Protein AF-A0A424Z4C5-F1 (afdb_monomer_lite)

Structure (mmCIF, N/CA/C/O backbone):
data_AF-A0A424Z4C5-F1
#
_entry.id   AF-A0A424Z4C5-F1
#
loop_
_atom_site.group_PDB
_atom_site.id
_atom_site.type_symbol
_atom_site.label_atom_id
_atom_site.label_alt_id
_atom_site.label_comp_id
_atom_site.label_asym_id
_atom_site.label_entity_id
_atom_site.label_seq_id
_atom_site.pdbx_PDB_ins_code
_atom_site.Cartn_x
_atom_site.Cartn_y
_atom_site.Cartn_z
_atom_site.occupancy
_atom_site.B_iso_or_equiv
_atom_site.auth_seq_id
_atom_site.auth_comp_id
_atom_site.auth_asym_id
_atom_site.auth_atom_id
_atom_site.pdbx_PDB_model_num
ATOM 1 N N . MET A 1 1 ? 5.823 3.865 39.755 1.00 32.34 1 MET A N 1
ATOM 2 C CA . MET A 1 1 ? 4.557 4.575 39.463 1.00 32.34 1 MET A CA 1
ATOM 3 C C . MET A 1 1 ? 4.213 4.168 38.040 1.00 32.34 1 MET A C 1
ATOM 5 O O . MET A 1 1 ? 4.673 4.823 37.122 1.00 32.34 1 MET A O 1
ATOM 9 N N . ASN A 1 2 ? 3.573 3.005 37.856 1.00 37.66 2 ASN A N 1
ATOM 10 C CA . ASN A 1 2 ? 3.423 2.390 36.531 1.00 37.66 2 ASN A CA 1
ATOM 11 C C . ASN A 1 2 ? 2.509 3.261 35.669 1.00 37.66 2 ASN A C 1
ATOM 13 O O . ASN A 1 2 ? 1.282 3.195 35.776 1.00 37.66 2 ASN A O 1
ATOM 17 N N . LEU A 1 3 ? 3.114 4.098 34.828 1.00 43.69 3 LEU A N 1
ATOM 18 C CA . LEU A 1 3 ? 2.449 4.640 33.659 1.00 43.69 3 LEU A CA 1
ATOM 19 C C . LEU A 1 3 ? 2.017 3.416 32.851 1.00 43.69 3 LEU A C 1
ATOM 21 O O . LEU A 1 3 ? 2.836 2.704 32.286 1.00 43.69 3 LEU A O 1
ATOM 25 N N . ASN A 1 4 ? 0.723 3.095 32.884 1.00 53.62 4 ASN A N 1
ATOM 26 C CA . ASN A 1 4 ? 0.142 2.059 32.039 1.00 53.62 4 ASN A CA 1
ATOM 27 C C . ASN A 1 4 ? 0.251 2.544 30.590 1.00 53.62 4 ASN A C 1
ATOM 29 O O . ASN A 1 4 ? -0.687 3.124 30.039 1.00 53.62 4 ASN A O 1
ATOM 33 N N . TYR A 1 5 ? 1.414 2.347 29.979 1.00 63.78 5 TYR A N 1
ATOM 34 C CA . TYR A 1 5 ? 1.590 2.521 28.553 1.00 63.78 5 TYR A CA 1
ATOM 35 C C . TYR A 1 5 ? 0.560 1.613 27.878 1.00 63.78 5 TYR A C 1
ATOM 37 O O . TYR A 1 5 ? 0.504 0.413 28.147 1.00 63.78 5 TYR A O 1
ATOM 45 N N . ASN A 1 6 ? -0.342 2.199 27.083 1.00 76.06 6 ASN A N 1
ATOM 46 C CA . ASN A 1 6 ? -1.463 1.499 26.447 1.00 76.06 6 ASN A CA 1
ATOM 47 C C . ASN A 1 6 ? -0.944 0.590 25.321 1.00 76.06 6 ASN A C 1
ATOM 49 O O . ASN A 1 6 ? -1.146 0.859 24.136 1.00 76.06 6 ASN A O 1
ATOM 53 N N . LEU A 1 7 ? -0.221 -0.460 25.693 1.00 83.75 7 LEU A N 1
ATOM 54 C CA . LEU A 1 7 ? 0.397 -1.444 24.819 1.00 83.75 7 LEU A CA 1
ATOM 55 C C . LEU A 1 7 ? -0.468 -2.699 24.798 1.00 83.75 7 LEU A C 1
ATOM 57 O O . LEU A 1 7 ? -0.855 -3.234 25.834 1.00 83.75 7 LEU A O 1
ATOM 61 N N . THR A 1 8 ? -0.783 -3.172 23.597 1.00 84.56 8 THR A N 1
ATOM 62 C CA . THR A 1 8 ? -1.389 -4.486 23.379 1.00 84.56 8 THR A CA 1
ATOM 63 C C . THR A 1 8 ? -0.437 -5.592 23.850 1.00 84.56 8 THR A C 1
ATOM 65 O O . THR A 1 8 ? 0.777 -5.409 23.913 1.00 84.56 8 THR A O 1
ATOM 68 N N . THR A 1 9 ? -0.967 -6.791 24.083 1.00 85.50 9 THR A N 1
ATOM 69 C CA . THR A 1 9 ? -0.157 -7.980 24.386 1.00 85.50 9 THR A CA 1
ATOM 70 C C . THR A 1 9 ? 0.899 -8.263 23.312 1.00 85.50 9 THR A C 1
ATOM 72 O O . THR A 1 9 ? 2.014 -8.649 23.643 1.00 85.50 9 THR A O 1
ATOM 75 N N . HIS A 1 10 ? 0.580 -8.050 22.029 1.00 89.62 10 HIS A N 1
ATOM 76 C CA . HIS A 1 10 ? 1.546 -8.238 20.942 1.00 89.62 10 HIS A CA 1
ATOM 77 C C . HIS A 1 10 ? 2.654 -7.184 20.977 1.00 89.62 10 HIS A C 1
ATOM 79 O O . HIS A 1 10 ? 3.816 -7.536 20.826 1.00 89.62 10 HIS A O 1
ATOM 85 N N . GLU A 1 11 ? 2.319 -5.918 21.237 1.00 89.69 11 GLU A N 1
ATOM 86 C CA . GLU A 1 11 ? 3.313 -4.849 21.386 1.00 89.69 11 GLU A CA 1
ATOM 87 C C . GLU A 1 11 ? 4.245 -5.113 22.572 1.00 89.69 11 GLU A C 1
ATOM 89 O O . GLU A 1 11 ? 5.457 -5.010 22.424 1.00 89.69 11 GLU A O 1
ATOM 94 N N . LYS A 1 12 ? 3.707 -5.543 23.721 1.00 89.12 12 LYS A N 1
ATOM 95 C CA . LYS A 1 12 ? 4.530 -5.936 24.875 1.00 89.12 12 LYS A CA 1
ATOM 96 C C . LYS A 1 12 ? 5.487 -7.080 24.520 1.00 89.12 12 LYS A C 1
ATOM 98 O O . LYS A 1 12 ? 6.675 -6.982 24.797 1.00 89.12 12 LYS A O 1
ATOM 103 N N . LYS A 1 13 ? 4.990 -8.139 23.865 1.00 89.62 13 LYS A N 1
ATOM 104 C CA . LYS A 1 13 ? 5.814 -9.280 23.421 1.00 89.62 13 LYS A CA 1
ATOM 105 C C . LYS A 1 13 ? 6.918 -8.859 22.453 1.00 89.62 13 LYS A C 1
ATOM 107 O O . LYS A 1 13 ? 8.053 -9.292 22.610 1.00 89.62 13 LYS A O 1
ATOM 112 N N . VAL A 1 14 ? 6.585 -8.030 21.462 1.00 92.56 14 VAL A N 1
ATOM 113 C CA . VAL A 1 14 ? 7.558 -7.524 20.488 1.00 92.56 14 VAL A CA 1
ATOM 114 C C . VAL A 1 14 ? 8.618 -6.689 21.187 1.00 92.56 14 VAL A C 1
ATOM 116 O O . VAL A 1 14 ? 9.795 -6.948 20.974 1.00 92.56 14 VAL A O 1
ATOM 119 N N . LEU A 1 15 ? 8.237 -5.759 22.063 1.00 90.12 15 LEU A N 1
ATOM 120 C CA . LEU A 1 15 ? 9.202 -4.910 22.757 1.00 90.12 15 LEU A CA 1
ATOM 121 C C . LEU A 1 15 ? 10.138 -5.734 23.662 1.00 90.12 15 LEU A C 1
ATOM 123 O O . LEU A 1 15 ? 11.351 -5.576 23.585 1.00 90.12 15 LEU A O 1
ATOM 127 N N . LEU A 1 16 ? 9.599 -6.702 24.412 1.00 89.56 16 LEU A N 1
ATOM 128 C CA . LEU A 1 16 ? 10.379 -7.619 25.259 1.00 89.56 16 LEU A CA 1
ATOM 129 C C . LEU A 1 16 ? 11.334 -8.544 24.479 1.00 89.56 16 LEU A C 1
ATOM 131 O O . LEU A 1 16 ? 12.253 -9.117 25.056 1.00 89.56 16 LEU A O 1
ATOM 135 N N . SER A 1 17 ? 11.156 -8.709 23.166 1.00 90.38 17 SER A N 1
ATOM 136 C CA . SER A 1 17 ? 12.049 -9.552 22.353 1.00 90.38 17 SER A CA 1
ATOM 137 C C . SER A 1 17 ? 13.425 -8.916 22.066 1.00 90.38 17 SER A C 1
ATOM 139 O O . SER A 1 17 ? 14.340 -9.606 21.594 1.00 90.38 17 SER A O 1
ATOM 141 N N . PHE A 1 18 ? 13.584 -7.624 22.389 1.00 89.06 18 PHE A N 1
ATOM 142 C CA . PHE A 1 18 ? 14.802 -6.828 22.192 1.00 89.06 18 PHE A CA 1
ATOM 143 C C . PHE A 1 18 ? 15.790 -6.874 23.375 1.00 89.06 18 PHE A C 1
ATOM 145 O O . PHE A 1 18 ? 16.797 -6.182 23.308 1.00 89.06 18 PHE A O 1
ATOM 152 N N . ASN A 1 19 ? 15.561 -7.703 24.408 1.00 72.19 19 ASN A N 1
ATOM 153 C CA . ASN A 1 19 ? 16.339 -7.725 25.666 1.00 72.19 19 ASN A CA 1
ATOM 154 C C . ASN A 1 19 ? 17.882 -7.674 25.529 1.00 72.19 19 ASN A C 1
ATOM 156 O O . ASN A 1 19 ? 18.518 -7.121 26.415 1.00 72.19 19 ASN A O 1
ATOM 160 N N . ASP A 1 20 ? 18.470 -8.171 24.430 1.00 69.12 20 ASP A N 1
ATOM 161 C CA . ASP A 1 20 ? 19.922 -8.086 24.163 1.00 69.12 20 ASP A CA 1
ATOM 162 C C . ASP A 1 20 ? 20.286 -7.504 22.778 1.00 69.12 20 ASP A C 1
ATOM 164 O O . ASP A 1 20 ? 21.441 -7.171 22.509 1.00 69.12 20 ASP A O 1
ATOM 168 N N . ASN A 1 21 ? 19.312 -7.367 21.870 1.00 73.44 21 ASN A N 1
ATOM 169 C CA . ASN A 1 21 ? 19.542 -6.943 20.485 1.00 73.44 21 ASN A CA 1
ATOM 170 C C . ASN A 1 21 ? 18.841 -5.619 20.226 1.00 73.44 21 ASN A C 1
ATOM 172 O O . ASN A 1 21 ? 17.634 -5.525 20.389 1.00 73.44 21 ASN A O 1
ATOM 176 N N . HIS A 1 22 ? 19.569 -4.633 19.702 1.00 82.81 22 HIS A N 1
ATOM 177 C CA . HIS A 1 22 ? 18.996 -3.326 19.365 1.00 82.81 22 HIS A CA 1
ATOM 178 C C . HIS A 1 22 ? 18.251 -3.330 18.025 1.00 82.81 22 HIS A C 1
ATOM 180 O O . HIS A 1 22 ? 17.472 -2.420 17.752 1.00 82.81 22 HIS A O 1
ATOM 186 N N . LYS A 1 23 ? 18.510 -4.328 17.171 1.00 91.12 23 LYS A N 1
ATOM 187 C CA . LYS A 1 23 ? 17.962 -4.452 15.818 1.00 91.12 23 LYS A CA 1
ATOM 188 C C . LYS A 1 23 ? 17.539 -5.889 15.565 1.00 91.12 23 LYS A C 1
ATOM 190 O O . LYS A 1 23 ? 18.307 -6.802 15.857 1.00 91.12 23 LYS A O 1
ATOM 195 N N . LEU A 1 24 ? 16.342 -6.068 15.022 1.00 92.38 24 LEU A N 1
ATOM 196 C CA . LEU A 1 24 ? 15.787 -7.365 14.646 1.00 92.38 24 LEU A CA 1
ATOM 197 C C . LEU A 1 24 ? 15.041 -7.245 13.318 1.00 92.38 24 LEU A C 1
ATOM 199 O O . LEU A 1 24 ? 14.450 -6.210 13.004 1.00 92.38 24 LEU A O 1
ATOM 203 N N . THR A 1 25 ? 15.050 -8.313 12.536 1.00 92.00 25 THR A N 1
ATOM 204 C CA . THR A 1 25 ? 14.208 -8.437 11.341 1.00 92.00 25 THR A CA 1
ATOM 205 C C . THR A 1 25 ? 12.783 -8.861 11.725 1.00 92.00 25 THR A C 1
ATOM 207 O O . THR A 1 25 ? 12.577 -9.485 12.770 1.00 92.00 25 THR A O 1
ATOM 210 N N . PRO A 1 26 ? 11.763 -8.576 10.893 1.00 91.94 26 PRO A N 1
ATOM 211 C CA . PRO A 1 26 ? 10.405 -9.067 11.120 1.00 91.94 26 PRO A CA 1
ATOM 212 C C . PRO A 1 26 ? 10.300 -10.583 11.318 1.00 91.94 26 PRO A C 1
ATOM 214 O O . PRO A 1 26 ? 9.457 -11.044 12.085 1.00 91.94 26 PRO A O 1
ATOM 217 N N . THR A 1 27 ? 11.153 -11.352 10.640 1.00 91.44 27 THR A N 1
ATOM 218 C CA . THR A 1 27 ? 11.225 -12.812 10.761 1.00 91.44 27 THR A CA 1
ATOM 219 C C . THR A 1 27 ? 11.773 -13.236 12.121 1.00 91.44 27 THR A C 1
ATOM 221 O O . THR A 1 27 ? 11.139 -14.038 12.799 1.00 91.44 27 THR A O 1
ATOM 224 N N . GLU A 1 28 ? 12.865 -12.626 12.586 1.00 92.19 28 GLU A N 1
ATOM 225 C CA . GLU A 1 28 ? 13.412 -12.891 13.926 1.00 92.19 28 GLU A CA 1
ATOM 226 C C . GLU A 1 28 ? 12.429 -12.494 15.037 1.00 92.19 28 GLU A C 1
ATOM 228 O O . GLU A 1 28 ? 12.291 -13.199 16.037 1.00 92.19 28 GLU A O 1
ATOM 233 N N . LEU A 1 29 ? 11.711 -11.376 14.866 1.00 92.75 29 LEU A N 1
ATOM 234 C CA . LEU A 1 29 ? 10.668 -10.952 15.804 1.00 92.75 29 LEU A CA 1
ATOM 235 C C . LEU A 1 29 ? 9.536 -11.972 15.887 1.00 92.75 29 LEU A C 1
ATOM 237 O O . LEU A 1 29 ? 9.083 -12.302 16.984 1.00 92.75 29 LEU A O 1
ATOM 241 N N . ALA A 1 30 ? 9.074 -12.472 14.743 1.00 92.56 30 ALA A N 1
ATOM 242 C CA . ALA A 1 30 ? 8.025 -13.480 14.675 1.00 92.56 30 ALA A CA 1
ATOM 243 C C . ALA A 1 30 ? 8.434 -14.766 15.409 1.00 92.56 30 ALA A C 1
ATOM 245 O O . ALA A 1 30 ? 7.670 -15.266 16.238 1.00 92.56 30 ALA A O 1
ATOM 246 N N . GLU A 1 31 ? 9.663 -15.237 15.182 1.00 92.88 31 GLU A N 1
ATOM 247 C CA . GLU A 1 31 ? 10.225 -16.417 15.846 1.00 92.88 31 GLU A CA 1
ATOM 248 C C . GLU A 1 31 ? 10.341 -16.222 17.362 1.00 92.88 31 GLU A C 1
ATOM 250 O O . GLU A 1 31 ? 9.817 -17.030 18.130 1.00 92.88 31 GLU A O 1
ATOM 255 N N . LYS A 1 32 ? 10.942 -15.113 17.813 1.00 91.62 32 LYS A N 1
ATOM 256 C CA . LYS A 1 32 ? 11.112 -14.821 19.247 1.00 91.62 32 LYS A CA 1
ATOM 257 C C . LYS A 1 32 ? 9.789 -14.654 19.993 1.00 91.62 32 LYS A C 1
ATOM 259 O O . LYS A 1 32 ? 9.700 -14.978 21.174 1.00 91.62 32 LYS A O 1
ATOM 264 N N . THR A 1 33 ? 8.765 -14.119 19.331 1.00 90.06 33 THR A N 1
ATOM 265 C CA . THR A 1 33 ? 7.465 -13.832 19.960 1.00 90.06 33 THR A CA 1
ATOM 266 C C . THR A 1 33 ? 6.431 -14.942 19.775 1.00 90.06 33 THR A C 1
ATOM 268 O O . THR A 1 33 ? 5.348 -14.864 20.368 1.00 90.06 33 THR A O 1
ATOM 271 N N . ASN A 1 34 ? 6.755 -15.971 18.980 1.00 92.00 34 ASN A N 1
ATOM 272 C CA . ASN A 1 34 ? 5.823 -16.995 18.509 1.00 92.00 34 ASN A CA 1
ATOM 273 C C . ASN A 1 34 ? 4.550 -16.377 17.889 1.00 92.00 34 ASN A C 1
ATOM 275 O O . ASN A 1 34 ? 3.421 -16.804 18.149 1.00 92.00 34 ASN A O 1
ATOM 279 N N . LEU A 1 35 ? 4.734 -15.302 17.121 1.00 91.44 35 LEU A N 1
ATOM 280 C CA . LEU A 1 35 ? 3.682 -14.616 16.375 1.00 91.44 35 LEU A CA 1
ATOM 281 C C . LEU A 1 35 ? 3.851 -14.891 14.882 1.00 91.44 35 LEU A C 1
ATOM 283 O O . LEU A 1 35 ? 4.934 -15.211 14.404 1.00 91.44 35 LEU A O 1
ATOM 287 N N . LYS A 1 36 ? 2.776 -14.707 14.113 1.00 94.38 36 LYS A N 1
ATOM 288 C CA . LYS A 1 36 ? 2.900 -14.623 12.654 1.00 94.38 36 LYS A CA 1
ATOM 289 C C . LYS A 1 36 ? 3.683 -13.365 12.272 1.00 94.38 36 LYS A C 1
ATOM 291 O O . LYS A 1 36 ? 3.549 -12.340 12.945 1.00 94.38 36 LYS A O 1
ATOM 296 N N . VAL A 1 37 ? 4.426 -13.419 11.167 1.00 92.44 37 VAL A N 1
ATOM 297 C CA . VAL A 1 37 ? 5.237 -12.291 10.675 1.00 92.44 37 VAL A CA 1
ATOM 298 C C . VAL A 1 37 ? 4.388 -11.029 10.506 1.00 92.44 37 VAL A C 1
ATOM 300 O O . VAL A 1 37 ? 4.793 -9.955 10.941 1.00 92.44 37 VAL A O 1
ATOM 303 N N . GLU A 1 38 ? 3.162 -11.144 9.990 1.00 93.50 38 GLU A N 1
ATOM 304 C CA . GLU A 1 38 ? 2.262 -9.998 9.817 1.00 93.50 38 GLU A CA 1
ATOM 305 C C . GLU A 1 38 ? 1.852 -9.372 11.156 1.00 93.50 38 GLU A C 1
ATOM 307 O O . GLU A 1 38 ? 1.738 -8.151 11.269 1.00 93.50 38 GLU A O 1
ATOM 312 N N . ALA A 1 39 ? 1.649 -10.198 12.186 1.00 92.19 39 ALA A N 1
ATOM 313 C CA . ALA A 1 39 ? 1.291 -9.728 13.520 1.00 92.19 39 ALA A CA 1
ATOM 314 C C . ALA A 1 39 ? 2.474 -9.039 14.214 1.00 92.19 39 ALA A C 1
ATOM 316 O O . ALA A 1 39 ? 2.266 -8.017 14.872 1.00 92.19 39 ALA A O 1
ATOM 317 N N . ALA A 1 40 ? 3.694 -9.560 14.037 1.00 93.56 40 ALA A N 1
ATOM 318 C CA . ALA A 1 40 ? 4.918 -8.929 14.526 1.00 93.56 40 ALA A CA 1
ATOM 319 C C . ALA A 1 40 ? 5.144 -7.569 13.845 1.00 93.56 40 ALA A C 1
ATOM 321 O O . ALA A 1 40 ? 5.306 -6.570 14.538 1.00 93.56 40 ALA A O 1
ATOM 322 N N . ILE A 1 41 ? 5.026 -7.500 12.513 1.00 93.31 41 ILE A N 1
ATOM 323 C CA . ILE A 1 41 ? 5.133 -6.250 11.740 1.00 93.31 41 ILE A CA 1
ATOM 324 C C . ILE A 1 41 ? 4.096 -5.224 12.200 1.00 93.31 41 ILE A C 1
ATOM 326 O O . ILE A 1 41 ? 4.431 -4.069 12.454 1.00 93.31 41 ILE A O 1
ATOM 330 N N . HIS A 1 42 ? 2.834 -5.634 12.322 1.00 94.19 42 HIS A N 1
ATOM 331 C CA . HIS A 1 42 ? 1.769 -4.738 12.759 1.00 94.19 42 HIS A CA 1
ATOM 332 C C . HIS A 1 42 ? 2.030 -4.191 14.170 1.00 94.19 42 HIS A C 1
ATOM 334 O O . HIS A 1 42 ? 1.835 -3.005 14.421 1.00 94.19 42 HIS A O 1
ATOM 340 N N . ALA A 1 43 ? 2.490 -5.034 15.098 1.00 93.44 43 ALA A N 1
ATOM 341 C CA . ALA A 1 43 ? 2.870 -4.589 16.435 1.00 93.44 43 ALA A CA 1
ATOM 342 C C . ALA A 1 43 ? 4.083 -3.642 16.411 1.00 93.44 43 ALA A C 1
ATOM 344 O O . ALA A 1 43 ? 4.081 -2.659 17.149 1.00 93.44 43 ALA A O 1
ATOM 345 N N . SER A 1 44 ? 5.069 -3.877 15.539 1.00 94.38 44 SER A N 1
ATOM 346 C CA . SER A 1 44 ? 6.205 -2.968 15.359 1.00 94.38 44 SER A CA 1
ATOM 347 C C . SER A 1 44 ? 5.776 -1.581 14.879 1.00 94.38 44 SER A C 1
ATOM 349 O O . SER A 1 44 ? 6.245 -0.593 15.432 1.00 94.38 44 SER A O 1
ATOM 351 N N . PHE A 1 45 ? 4.840 -1.495 13.930 1.00 94.19 45 PHE A N 1
ATOM 352 C CA . PHE A 1 45 ? 4.304 -0.209 13.467 1.00 94.19 45 PHE A CA 1
ATOM 353 C C . PHE A 1 45 ? 3.538 0.546 14.555 1.00 94.19 45 PHE A C 1
ATOM 355 O O . PHE A 1 45 ? 3.704 1.751 14.705 1.00 94.19 45 PHE A O 1
ATOM 362 N N . LEU A 1 46 ? 2.734 -0.149 15.364 1.00 92.00 46 LEU A N 1
ATOM 363 C CA . LEU A 1 46 ? 2.042 0.497 16.485 1.00 92.00 46 LEU A CA 1
ATOM 364 C C . LEU A 1 46 ? 3.019 1.026 17.546 1.00 92.00 46 LEU A C 1
ATOM 366 O O . LEU A 1 46 ? 2.783 2.077 18.142 1.00 92.00 46 LEU A O 1
ATOM 370 N N . LEU A 1 47 ? 4.115 0.303 17.789 1.00 92.50 47 LEU A N 1
ATOM 371 C CA . LEU A 1 47 ? 5.181 0.754 18.681 1.00 92.50 47 LEU A CA 1
ATOM 372 C C . LEU A 1 47 ? 5.969 1.927 18.089 1.00 92.50 47 LEU A C 1
ATOM 374 O O . LEU A 1 47 ? 6.395 2.796 18.845 1.00 92.50 47 LEU A O 1
ATOM 378 N N . GLU A 1 48 ? 6.130 1.981 16.769 1.00 94.19 48 GLU A N 1
ATOM 379 C CA . GLU A 1 48 ? 6.720 3.120 16.061 1.00 94.19 48 GLU A CA 1
ATOM 380 C C . GLU A 1 48 ? 5.843 4.374 16.148 1.00 94.19 48 GLU A C 1
ATOM 382 O O . GLU A 1 48 ? 6.348 5.437 16.499 1.00 94.19 48 GLU A O 1
ATOM 387 N N . GLU A 1 49 ? 4.523 4.259 15.960 1.00 90.12 49 GLU A N 1
ATOM 388 C CA . GLU A 1 49 ? 3.585 5.379 16.170 1.00 90.12 49 GLU A CA 1
ATOM 389 C C . GLU A 1 49 ? 3.657 5.945 17.598 1.00 90.12 49 GLU A C 1
ATOM 391 O O . GLU A 1 49 ? 3.406 7.130 17.826 1.00 90.12 49 GLU A O 1
ATOM 396 N N . LYS A 1 50 ? 4.009 5.097 18.570 1.00 89.31 50 LYS A N 1
ATOM 397 C CA . LYS A 1 50 ? 4.212 5.475 19.976 1.00 89.31 50 LYS A CA 1
ATOM 398 C C . LYS A 1 50 ? 5.646 5.911 20.290 1.00 89.31 50 LYS A C 1
ATOM 400 O O . LYS A 1 50 ? 5.911 6.322 21.417 1.00 89.31 50 LYS A O 1
ATOM 405 N N . GLY A 1 51 ? 6.556 5.827 19.321 1.00 90.75 51 GLY A N 1
ATOM 406 C CA . GLY A 1 51 ? 7.955 6.227 19.441 1.00 90.75 51 GLY A CA 1
ATOM 407 C C . GLY A 1 51 ? 8.855 5.243 20.190 1.00 90.75 51 GLY A C 1
ATOM 408 O O . GLY A 1 51 ? 9.948 5.635 20.582 1.00 90.75 51 GLY A O 1
ATOM 409 N N . TYR A 1 52 ? 8.439 3.995 20.424 1.00 91.88 52 TYR A N 1
ATOM 410 C CA . TYR A 1 52 ? 9.252 2.978 21.120 1.00 91.88 52 TYR A CA 1
ATOM 411 C C . TYR A 1 52 ? 10.130 2.147 20.183 1.00 91.88 52 TYR A C 1
ATOM 413 O O . TYR A 1 52 ? 11.136 1.584 20.611 1.00 91.88 52 TYR A O 1
ATOM 421 N N . LEU A 1 53 ? 9.741 2.052 18.913 1.00 94.62 53 LEU A N 1
ATOM 422 C CA . LEU A 1 53 ? 10.506 1.388 17.863 1.00 94.62 53 LEU A CA 1
ATOM 423 C C . LEU A 1 53 ? 10.687 2.335 16.673 1.00 94.62 53 LEU A C 1
ATOM 425 O O . LEU A 1 53 ? 9.969 3.318 16.528 1.00 94.62 53 LEU A O 1
ATOM 429 N N . SER A 1 54 ? 11.651 2.020 15.823 1.00 92.81 54 SER A N 1
ATOM 430 C CA . SER A 1 54 ? 11.883 2.640 14.524 1.00 92.81 54 SER A CA 1
ATOM 431 C C . SER A 1 54 ? 11.928 1.532 13.482 1.00 92.81 54 SER A C 1
ATOM 433 O O . SER A 1 54 ? 12.679 0.564 13.639 1.00 92.81 54 SER A O 1
ATOM 435 N N . VAL A 1 55 ? 11.095 1.627 12.449 1.00 93.56 55 VAL A N 1
ATOM 436 C CA . VAL A 1 55 ? 11.027 0.638 11.375 1.00 93.56 55 VAL A CA 1
ATOM 437 C C . VAL A 1 55 ? 11.717 1.218 10.147 1.00 93.56 55 VAL A C 1
ATOM 439 O O . VAL A 1 55 ? 11.227 2.140 9.503 1.00 93.56 55 VAL A O 1
ATOM 442 N N . VAL A 1 56 ? 12.878 0.663 9.808 1.00 91.81 56 VAL A N 1
ATOM 443 C CA . VAL A 1 56 ? 13.695 1.124 8.684 1.00 91.81 56 VAL A CA 1
ATOM 444 C C . VAL A 1 56 ? 13.656 0.093 7.567 1.00 91.81 56 VAL A C 1
ATOM 446 O O . VAL A 1 56 ? 14.045 -1.063 7.750 1.00 91.81 56 VAL A O 1
ATOM 449 N N . ASP A 1 57 ? 13.223 0.531 6.390 1.00 88.56 57 ASP A N 1
ATOM 450 C CA . ASP A 1 57 ? 13.306 -0.258 5.167 1.00 88.56 57 ASP A CA 1
ATOM 451 C C . ASP A 1 57 ? 14.664 -0.019 4.494 1.00 88.56 57 ASP A C 1
ATOM 453 O O . ASP A 1 57 ? 15.014 1.101 4.124 1.00 88.56 57 ASP A O 1
ATOM 457 N N . ASN A 1 58 ? 15.425 -1.094 4.315 1.00 85.19 58 ASN A N 1
ATOM 458 C CA . ASN A 1 58 ? 16.653 -1.127 3.539 1.00 85.19 58 ASN A CA 1
ATOM 459 C C . ASN A 1 58 ? 16.363 -1.759 2.180 1.00 85.19 58 ASN A C 1
ATOM 461 O O . ASN A 1 58 ? 16.136 -2.965 2.064 1.00 85.19 58 ASN A O 1
ATOM 465 N N . ILE A 1 59 ? 16.393 -0.921 1.147 1.00 81.56 59 ILE A N 1
ATOM 466 C CA . ILE A 1 59 ? 16.254 -1.352 -0.242 1.00 81.56 59 ILE A CA 1
ATOM 467 C C . ILE A 1 59 ? 17.652 -1.612 -0.792 1.00 81.56 59 ILE A C 1
ATOM 469 O O . ILE A 1 59 ? 18.441 -0.683 -0.975 1.00 81.56 59 ILE A O 1
ATOM 473 N N . THR A 1 60 ? 17.952 -2.874 -1.065 1.00 80.69 60 THR A N 1
ATOM 474 C CA . THR A 1 60 ? 19.156 -3.288 -1.781 1.00 80.69 60 THR A CA 1
ATOM 475 C C . THR A 1 60 ? 18.783 -3.599 -3.220 1.00 80.69 60 THR A C 1
ATOM 477 O O . THR A 1 60 ? 17.894 -4.403 -3.482 1.00 80.69 60 THR A O 1
ATOM 480 N N . LYS A 1 61 ? 19.452 -2.938 -4.163 1.00 83.94 61 LYS A N 1
ATOM 481 C CA . LYS A 1 61 ? 19.271 -3.168 -5.598 1.00 83.94 61 LYS A CA 1
ATOM 482 C C . LYS A 1 61 ? 20.336 -4.150 -6.061 1.00 83.94 61 LYS A C 1
ATOM 484 O O . LYS A 1 61 ? 21.526 -3.868 -5.910 1.00 83.94 61 LYS A O 1
ATOM 489 N N . GLN A 1 62 ? 19.907 -5.271 -6.623 1.00 84.25 62 GLN A N 1
ATOM 490 C CA . GLN A 1 62 ? 20.788 -6.236 -7.265 1.00 84.25 62 GLN A CA 1
ATOM 491 C C . GLN A 1 62 ? 20.560 -6.226 -8.773 1.00 84.25 62 GLN A C 1
ATOM 493 O O . GLN A 1 62 ? 19.441 -6.056 -9.258 1.00 84.25 62 GLN A O 1
ATOM 498 N N . TYR A 1 63 ? 21.651 -6.374 -9.518 1.00 86.88 63 TYR A N 1
ATOM 499 C CA . TYR A 1 63 ? 21.632 -6.397 -10.975 1.00 86.88 63 TYR A CA 1
ATOM 500 C C . TYR A 1 63 ? 21.935 -7.799 -11.486 1.00 86.88 63 TYR A C 1
ATOM 502 O O . TYR A 1 63 ? 22.896 -8.430 -11.039 1.00 86.88 63 TYR A O 1
ATOM 510 N N . TYR A 1 64 ? 21.146 -8.244 -12.462 1.00 86.38 64 TYR A N 1
ATOM 511 C CA . TYR A 1 64 ? 21.239 -9.573 -13.061 1.00 86.38 64 TYR A CA 1
ATOM 512 C C . TYR A 1 64 ? 21.216 -9.494 -14.586 1.00 86.38 64 TYR A C 1
ATOM 514 O O . TYR A 1 64 ? 20.655 -8.563 -15.172 1.00 86.38 64 TYR A O 1
ATOM 522 N N . LEU A 1 65 ? 21.809 -10.488 -15.248 1.00 89.75 65 LEU A N 1
ATOM 523 C CA . LEU A 1 65 ? 21.723 -10.612 -16.699 1.00 89.75 65 LEU A CA 1
ATOM 524 C C . LEU A 1 65 ? 20.344 -11.120 -17.117 1.00 89.75 65 LEU A C 1
ATOM 526 O O . LEU A 1 65 ? 19.779 -12.036 -16.532 1.00 89.75 65 LEU A O 1
ATOM 530 N N . THR A 1 66 ? 19.817 -10.548 -18.191 1.00 90.50 66 THR A N 1
ATOM 531 C CA . THR A 1 66 ? 18.725 -11.174 -18.944 1.00 90.50 66 THR A CA 1
ATOM 532 C C . THR A 1 66 ? 19.267 -12.322 -19.798 1.00 90.50 66 THR A C 1
ATOM 534 O O . THR A 1 66 ? 20.464 -12.383 -20.068 1.00 90.50 66 THR A O 1
ATOM 537 N N . LYS A 1 67 ? 18.386 -13.167 -20.349 1.00 88.19 67 LYS A N 1
ATOM 538 C CA . LYS A 1 67 ? 18.777 -14.226 -21.304 1.00 88.19 67 LYS A CA 1
ATOM 539 C C . LYS A 1 67 ? 19.588 -13.700 -22.499 1.00 88.19 67 LYS A C 1
ATOM 541 O O . LYS A 1 67 ? 20.498 -14.365 -22.983 1.00 88.19 67 LYS A O 1
ATOM 546 N N . GLU A 1 68 ? 19.254 -12.507 -22.995 1.00 87.25 68 GLU A N 1
ATOM 547 C CA . GLU A 1 68 ? 20.007 -11.863 -24.078 1.00 87.25 68 GLU A CA 1
ATOM 548 C C . GLU A 1 68 ? 21.369 -11.348 -23.581 1.00 87.25 68 GLU A C 1
ATOM 550 O O . GLU A 1 68 ? 22.379 -11.519 -24.262 1.00 87.25 68 GLU A O 1
ATOM 555 N N . GLY A 1 69 ? 21.411 -10.790 -22.367 1.00 87.88 69 GLY A N 1
ATOM 556 C CA . GLY A 1 69 ? 22.643 -10.381 -21.691 1.00 87.88 69 GLY A CA 1
ATOM 557 C C . GLY A 1 69 ? 23.611 -11.537 -21.437 1.00 87.88 69 GLY A C 1
ATOM 558 O O . GLY A 1 69 ? 24.797 -11.384 -21.707 1.00 87.88 69 GLY A O 1
ATOM 559 N N . GLU A 1 70 ? 23.122 -12.701 -21.000 1.00 87.00 70 GLU A N 1
ATOM 560 C CA . GLU A 1 70 ? 23.919 -13.928 -20.838 1.00 87.00 70 GLU A CA 1
ATOM 561 C C . GLU A 1 70 ? 24.521 -14.378 -22.172 1.00 87.00 70 GLU A C 1
ATOM 563 O O . GLU A 1 70 ? 25.728 -14.594 -22.273 1.00 87.00 70 GLU A O 1
ATOM 568 N N . ASN A 1 71 ? 23.704 -14.428 -23.229 1.00 86.81 71 ASN A N 1
ATOM 569 C CA . ASN A 1 71 ? 24.165 -14.781 -24.570 1.00 86.81 71 ASN A CA 1
ATOM 570 C C . ASN A 1 71 ? 25.245 -13.812 -25.089 1.00 86.81 71 ASN A C 1
ATOM 572 O O . ASN A 1 71 ? 26.185 -14.233 -25.762 1.00 86.81 71 ASN A O 1
ATOM 576 N N . TYR A 1 72 ? 25.138 -12.514 -24.800 1.00 88.00 72 TYR A N 1
ATOM 577 C CA . TYR A 1 72 ? 26.163 -11.541 -25.187 1.00 88.00 72 TYR A CA 1
ATOM 578 C C . TYR A 1 72 ? 27.386 -11.535 -24.268 1.00 88.00 72 TYR A C 1
ATOM 580 O O . TYR A 1 72 ? 28.477 -11.237 -24.748 1.00 88.00 72 TYR A O 1
ATOM 588 N N . ALA A 1 73 ? 27.248 -11.907 -22.997 1.00 86.06 73 ALA A N 1
ATOM 589 C CA . ALA A 1 73 ? 28.387 -12.145 -22.115 1.00 86.06 73 ALA A CA 1
ATOM 590 C C . ALA A 1 73 ? 29.206 -13.364 -22.580 1.00 86.06 73 ALA A C 1
ATOM 592 O O . ALA A 1 73 ? 30.425 -13.367 -22.458 1.00 86.06 73 ALA A O 1
ATOM 593 N N . GLU A 1 74 ? 28.550 -14.384 -23.144 1.00 85.06 74 GLU A N 1
ATOM 594 C CA . GLU A 1 74 ? 29.201 -15.597 -23.657 1.00 85.06 74 GLU A CA 1
ATOM 595 C C . GLU A 1 74 ? 29.812 -15.436 -25.038 1.00 85.06 74 GLU A C 1
ATOM 597 O O . GLU A 1 74 ? 30.975 -15.758 -25.261 1.00 85.06 74 GLU A O 1
ATOM 602 N N . ASN A 1 75 ? 29.007 -14.952 -25.975 1.00 84.12 75 ASN A N 1
ATOM 603 C CA . ASN A 1 75 ? 29.365 -14.935 -27.384 1.00 84.12 75 ASN A CA 1
ATOM 604 C C . ASN A 1 75 ? 29.878 -13.548 -27.828 1.00 84.12 75 ASN A C 1
ATOM 606 O O . ASN A 1 75 ? 30.127 -13.328 -29.011 1.00 84.12 75 ASN A O 1
ATOM 610 N N . GLY A 1 76 ? 30.001 -12.592 -26.901 1.00 85.19 76 GLY A N 1
ATOM 611 C CA . GLY A 1 76 ? 30.408 -11.207 -27.151 1.00 85.19 76 GLY A CA 1
ATOM 612 C C . GLY A 1 76 ? 29.254 -10.299 -27.588 1.00 85.19 76 GLY A C 1
ATOM 613 O O . GLY A 1 76 ? 28.250 -10.757 -28.147 1.00 85.19 76 GLY A O 1
ATOM 614 N N . LEU A 1 77 ? 29.404 -8.992 -27.357 1.00 87.56 77 LEU A N 1
ATOM 615 C CA . LEU A 1 77 ? 28.444 -7.970 -27.783 1.00 87.56 77 LEU A CA 1
ATOM 616 C C . LEU A 1 77 ? 28.330 -7.898 -29.322 1.00 87.56 77 LEU A C 1
ATOM 618 O O . LEU A 1 77 ? 29.322 -8.132 -30.016 1.00 87.56 77 LEU A O 1
ATOM 622 N N . PRO A 1 78 ? 27.163 -7.527 -29.884 1.00 85.25 78 PRO A N 1
ATOM 623 C CA . PRO A 1 78 ? 26.973 -7.373 -31.329 1.00 85.25 78 PRO A CA 1
ATOM 624 C C . PRO A 1 78 ? 28.033 -6.499 -32.013 1.00 85.25 78 PRO A C 1
ATOM 626 O O . PRO A 1 78 ? 28.602 -6.895 -33.026 1.00 85.25 78 PRO A O 1
ATOM 629 N N . GLU A 1 79 ? 28.341 -5.334 -31.438 1.00 85.75 79 GLU A N 1
ATOM 630 C CA . GLU A 1 79 ? 29.370 -4.418 -31.938 1.00 85.75 79 GLU A CA 1
ATOM 631 C C . GLU A 1 79 ? 30.770 -5.044 -31.938 1.00 85.75 79 GLU A C 1
ATOM 633 O O . GLU A 1 79 ? 31.530 -4.836 -32.882 1.00 85.75 79 GLU A O 1
ATOM 638 N N . ARG A 1 80 ? 31.084 -5.870 -30.932 1.00 86.75 80 ARG A N 1
ATOM 639 C CA . ARG A 1 80 ? 32.360 -6.579 -30.824 1.00 86.75 80 ARG A CA 1
ATOM 640 C C . ARG A 1 80 ? 32.482 -7.671 -31.887 1.00 86.75 80 ARG A C 1
ATOM 642 O O . ARG A 1 80 ? 33.496 -7.759 -32.565 1.00 86.75 80 ARG A O 1
ATOM 649 N N . ARG A 1 81 ? 31.426 -8.459 -32.098 1.00 85.00 81 ARG A N 1
ATOM 650 C CA . ARG A 1 81 ? 31.427 -9.503 -33.139 1.00 85.00 81 ARG A CA 1
ATOM 651 C C . ARG A 1 81 ? 31.611 -8.922 -34.533 1.00 85.00 81 ARG A C 1
ATOM 653 O O . ARG A 1 81 ? 32.263 -9.543 -35.363 1.00 85.00 81 ARG A O 1
ATOM 660 N N . ILE A 1 82 ? 31.014 -7.758 -34.792 1.00 83.69 82 ILE A N 1
ATOM 661 C CA . ILE A 1 82 ? 31.137 -7.097 -36.088 1.00 83.69 82 ILE A CA 1
ATOM 662 C C . ILE A 1 82 ? 32.539 -6.508 -36.259 1.00 83.69 82 ILE A C 1
ATOM 664 O O . ILE A 1 82 ? 33.156 -6.800 -37.279 1.00 83.69 82 ILE A O 1
ATOM 668 N N . ILE A 1 83 ? 33.067 -5.752 -35.286 1.00 82.88 83 ILE A N 1
ATOM 669 C CA . ILE A 1 83 ? 34.391 -5.118 -35.426 1.00 82.88 83 ILE A CA 1
ATOM 670 C C . ILE A 1 83 ? 35.530 -6.141 -35.515 1.00 82.88 83 ILE A C 1
ATOM 672 O O . ILE A 1 83 ? 36.433 -5.949 -36.315 1.00 82.88 83 ILE A O 1
ATOM 676 N N . ASP A 1 84 ? 35.450 -7.263 -34.791 1.00 83.00 84 ASP A N 1
ATOM 677 C CA . ASP A 1 84 ? 36.455 -8.334 -34.872 1.00 83.00 84 ASP A CA 1
ATOM 678 C C . ASP A 1 84 ? 36.386 -9.115 -36.200 1.00 83.00 84 ASP A C 1
ATOM 680 O O . ASP A 1 84 ? 37.307 -9.849 -36.544 1.00 83.00 84 ASP A O 1
ATOM 684 N N . SER A 1 85 ? 35.282 -8.991 -36.945 1.00 81.31 85 SER A N 1
ATOM 685 C CA . SER A 1 85 ? 35.070 -9.696 -38.216 1.00 81.31 85 SER A CA 1
ATOM 686 C C . SER A 1 85 ? 35.416 -8.869 -39.458 1.00 81.31 85 SER A C 1
ATOM 688 O O . SER A 1 85 ? 35.243 -9.370 -40.574 1.00 81.31 85 SER A O 1
ATOM 690 N N . ILE A 1 86 ? 35.832 -7.611 -39.265 1.00 81.50 86 ILE A N 1
ATOM 691 C CA . ILE A 1 86 ? 36.055 -6.609 -40.308 1.00 81.50 86 ILE A CA 1
ATOM 692 C C . ILE A 1 86 ? 37.460 -6.012 -40.149 1.00 81.50 86 ILE A C 1
ATOM 694 O O . ILE A 1 86 ? 37.694 -5.216 -39.243 1.00 81.50 86 ILE A O 1
ATOM 698 N N . ASP A 1 87 ? 38.355 -6.311 -41.090 1.00 76.19 87 ASP A N 1
ATOM 699 C CA . ASP A 1 87 ? 39.672 -5.658 -41.201 1.00 76.19 87 ASP A CA 1
ATOM 700 C C . ASP A 1 87 ? 39.697 -4.546 -42.273 1.00 76.19 87 ASP A C 1
ATOM 702 O O . ASP A 1 87 ? 40.539 -3.650 -42.236 1.00 76.19 87 ASP A O 1
ATOM 706 N N . GLU A 1 88 ? 38.744 -4.563 -43.211 1.00 80.12 88 GLU A N 1
ATOM 707 C CA . GLU A 1 88 ? 38.642 -3.638 -44.350 1.00 80.12 88 GLU A CA 1
ATOM 708 C C . GLU A 1 88 ? 37.236 -3.017 -44.456 1.00 80.12 88 GLU A C 1
ATOM 710 O O . GLU A 1 88 ? 36.301 -3.517 -43.842 1.00 80.12 88 GLU A O 1
ATOM 715 N N . PRO A 1 89 ? 37.019 -1.933 -45.222 1.00 82.50 89 PRO A N 1
ATOM 716 C CA . PRO A 1 89 ? 35.686 -1.356 -45.410 1.00 82.50 89 PRO A CA 1
ATOM 717 C C . PRO A 1 89 ? 34.664 -2.340 -46.014 1.00 82.50 89 PRO A C 1
ATOM 719 O O . PRO A 1 89 ? 34.715 -2.634 -47.208 1.00 82.50 89 PRO A O 1
ATOM 722 N N . VAL A 1 90 ? 33.681 -2.779 -45.222 1.00 84.31 90 VAL A N 1
ATOM 723 C CA . VAL A 1 90 ? 32.638 -3.739 -45.645 1.00 84.31 90 VAL A CA 1
ATOM 724 C C . VAL A 1 90 ? 31.301 -3.032 -45.880 1.00 84.31 90 VAL A C 1
ATOM 726 O O . VAL A 1 90 ? 30.942 -2.090 -45.165 1.00 84.31 90 VAL A O 1
ATOM 729 N N . SER A 1 91 ? 30.548 -3.472 -46.893 1.00 85.00 91 SER A N 1
ATOM 730 C CA . SER A 1 91 ? 29.225 -2.915 -47.198 1.00 85.00 91 SER A CA 1
ATOM 731 C C . SER A 1 91 ? 28.164 -3.339 -46.170 1.00 85.00 91 SER A C 1
ATOM 733 O O . SER A 1 91 ? 28.182 -4.442 -45.620 1.00 85.00 91 SER A O 1
ATOM 735 N N . MET A 1 92 ? 27.186 -2.466 -45.913 1.00 80.25 92 MET A N 1
ATOM 736 C CA . MET A 1 92 ? 26.068 -2.779 -45.010 1.00 80.25 92 MET A CA 1
ATOM 737 C C . MET A 1 92 ? 25.232 -3.986 -45.469 1.00 80.25 92 MET A C 1
ATOM 739 O O . MET A 1 92 ? 24.618 -4.655 -44.637 1.00 80.25 92 MET A O 1
ATOM 743 N N . GLU A 1 93 ? 25.189 -4.263 -46.773 1.00 79.81 93 GLU A N 1
ATOM 744 C CA . GLU A 1 93 ? 24.480 -5.415 -47.343 1.00 79.81 93 GLU A CA 1
ATOM 745 C C . GLU A 1 93 ? 25.212 -6.727 -47.053 1.00 79.81 93 GLU A C 1
ATOM 747 O O . GLU A 1 93 ? 24.589 -7.696 -46.621 1.00 79.81 93 GLU A O 1
ATOM 752 N N . GLU A 1 94 ? 26.539 -6.741 -47.177 1.00 80.94 94 GLU A N 1
ATOM 753 C CA . GLU A 1 94 ? 27.362 -7.899 -46.814 1.00 80.94 94 GLU A CA 1
ATOM 754 C C . GLU A 1 94 ? 27.237 -8.244 -45.325 1.00 80.94 94 GLU A C 1
ATOM 756 O O . GLU A 1 94 ? 27.086 -9.416 -44.971 1.00 80.94 94 GLU A O 1
ATOM 761 N N . LEU A 1 95 ? 27.196 -7.238 -44.442 1.00 80.62 95 LEU A N 1
ATOM 762 C CA . LEU A 1 95 ? 26.995 -7.469 -43.007 1.00 80.62 95 LEU A CA 1
ATOM 763 C C . LEU A 1 95 ? 25.616 -8.050 -42.691 1.00 80.62 95 LEU A C 1
ATOM 765 O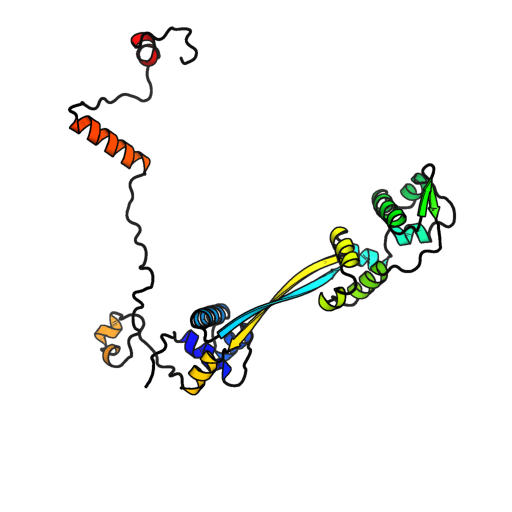 O . LEU A 1 95 ? 25.521 -8.932 -41.841 1.00 80.62 95 LEU A O 1
ATOM 769 N N . LYS A 1 96 ? 24.562 -7.602 -43.383 1.00 82.50 96 LYS A N 1
ATOM 770 C CA . LYS A 1 96 ? 23.193 -8.135 -43.230 1.00 82.50 96 LYS A CA 1
ATOM 771 C C . LYS A 1 96 ? 23.010 -9.535 -43.821 1.00 82.50 96 LYS A C 1
ATOM 773 O O . LYS A 1 96 ? 22.064 -10.219 -43.442 1.00 82.50 96 LYS A O 1
ATOM 778 N N . ASN A 1 97 ? 23.879 -9.949 -44.742 1.00 82.06 97 ASN A N 1
ATOM 779 C CA . ASN A 1 97 ? 23.903 -11.318 -45.258 1.00 82.06 97 ASN A CA 1
ATOM 780 C C . ASN A 1 97 ? 24.674 -12.260 -44.320 1.00 82.06 97 ASN A C 1
ATOM 782 O O . ASN A 1 97 ? 24.301 -13.421 -44.172 1.00 82.06 97 ASN A O 1
ATOM 786 N N . LYS A 1 98 ? 25.736 -11.765 -43.669 1.00 81.25 98 LYS A N 1
ATOM 787 C CA . LYS A 1 98 ? 26.574 -12.540 -42.736 1.00 81.25 98 LYS A CA 1
ATOM 788 C C . LYS A 1 98 ? 25.975 -12.643 -41.325 1.00 81.25 98 LYS A C 1
ATOM 790 O O . LYS A 1 98 ? 26.144 -13.662 -40.660 1.00 81.25 98 LYS A O 1
ATOM 795 N N . TYR A 1 99 ? 25.273 -11.608 -40.869 1.00 82.44 99 TYR A N 1
ATOM 796 C CA . TYR A 1 99 ? 24.616 -11.525 -39.561 1.00 82.44 99 TYR A CA 1
ATOM 797 C C . TYR A 1 99 ? 23.144 -11.148 -39.725 1.00 82.44 99 TYR A C 1
ATOM 799 O O . TYR A 1 99 ? 22.750 -10.607 -40.751 1.00 82.44 99 TYR A O 1
ATOM 807 N N . SER A 1 100 ? 22.309 -11.372 -38.705 1.00 82.62 100 SER A N 1
ATOM 808 C CA . SER A 1 100 ? 20.898 -10.988 -38.809 1.00 82.62 100 SER A CA 1
ATOM 809 C C . SER A 1 100 ? 20.741 -9.463 -38.989 1.00 82.62 100 SER A C 1
ATOM 811 O O . SER A 1 100 ? 21.448 -8.688 -38.334 1.00 82.62 100 SER A O 1
ATOM 813 N N . PRO A 1 101 ? 19.780 -8.991 -39.811 1.00 80.88 101 PRO A N 1
ATOM 814 C CA . PRO A 1 101 ? 19.561 -7.557 -40.027 1.00 80.88 101 PRO A CA 1
ATOM 815 C C . PRO A 1 101 ? 19.326 -6.761 -38.734 1.00 80.88 101 PRO A C 1
ATOM 817 O O . PRO A 1 101 ? 19.713 -5.597 -38.637 1.00 80.88 101 PRO A O 1
ATOM 820 N N . GLN A 1 102 ? 18.722 -7.404 -37.731 1.00 80.31 102 GLN A N 1
ATOM 821 C CA . GLN A 1 102 ? 18.488 -6.839 -36.401 1.00 80.31 102 GLN A CA 1
ATOM 822 C C . GLN A 1 102 ? 19.801 -6.623 -35.636 1.00 80.31 102 GLN A C 1
ATOM 824 O O . GLN A 1 102 ? 20.019 -5.542 -35.091 1.00 80.31 102 GLN A O 1
ATOM 829 N N . LEU A 1 103 ? 20.703 -7.611 -35.644 1.00 81.25 103 LEU A N 1
ATOM 830 C CA . LEU A 1 103 ? 22.001 -7.529 -34.973 1.00 81.25 103 LEU A CA 1
ATOM 831 C C . LEU A 1 103 ? 22.874 -6.435 -35.599 1.00 81.25 103 LEU A C 1
ATOM 833 O O . LEU A 1 103 ? 23.464 -5.636 -34.877 1.00 81.25 103 LEU A O 1
ATOM 837 N N . VAL A 1 104 ? 22.889 -6.340 -36.933 1.00 81.69 104 VAL A N 1
ATOM 838 C CA . VAL A 1 104 ? 23.632 -5.298 -37.665 1.00 81.69 104 VAL A CA 1
ATOM 839 C C . VAL A 1 104 ? 23.091 -3.901 -37.357 1.00 81.69 104 VAL A C 1
ATOM 841 O O . VAL A 1 104 ? 23.867 -2.968 -37.150 1.00 81.69 104 VAL A O 1
ATOM 844 N N . GLY A 1 105 ? 21.766 -3.744 -37.272 1.00 80.81 105 GLY A N 1
ATOM 845 C CA . GLY A 1 105 ? 21.142 -2.477 -36.881 1.00 80.81 105 GLY A CA 1
ATOM 846 C C . GLY A 1 105 ? 21.539 -2.025 -35.472 1.00 80.81 105 GLY A C 1
ATOM 847 O O . GLY A 1 105 ? 21.870 -0.860 -35.269 1.00 80.81 105 GLY A O 1
ATOM 848 N N . ILE A 1 106 ? 21.571 -2.952 -34.509 1.00 81.94 106 ILE A N 1
ATOM 849 C CA . ILE A 1 106 ? 22.000 -2.662 -33.132 1.00 81.94 106 ILE A CA 1
ATOM 850 C C . ILE A 1 106 ? 23.493 -2.312 -33.105 1.00 81.94 106 ILE A C 1
ATOM 852 O O . ILE A 1 106 ? 23.879 -1.262 -32.594 1.00 81.94 106 ILE A O 1
ATOM 856 N N . ALA A 1 107 ? 24.332 -3.168 -33.686 1.00 83.06 107 ALA A N 1
ATOM 857 C CA . ALA A 1 107 ? 25.781 -3.030 -33.657 1.00 83.06 107 ALA A CA 1
ATOM 858 C C . ALA A 1 107 ? 26.268 -1.733 -34.320 1.00 83.06 107 ALA A C 1
ATOM 860 O O . ALA A 1 107 ? 27.139 -1.065 -33.775 1.00 83.06 107 ALA A O 1
ATOM 861 N N . THR A 1 108 ? 25.688 -1.323 -35.450 1.00 81.31 108 THR A N 1
ATOM 862 C CA . THR A 1 108 ? 26.107 -0.103 -36.169 1.00 81.31 108 THR A CA 1
ATOM 863 C C . THR A 1 108 ? 25.906 1.179 -35.367 1.00 81.31 108 THR A C 1
ATOM 865 O O . THR A 1 108 ? 26.786 2.042 -35.375 1.00 81.31 108 THR A O 1
ATOM 868 N N . GLY A 1 109 ? 24.815 1.289 -34.603 1.00 82.19 109 GLY A N 1
ATOM 869 C CA . GLY A 1 109 ? 24.608 2.419 -33.693 1.00 82.19 109 GLY A CA 1
ATOM 870 C C . GLY A 1 109 ? 25.664 2.485 -32.583 1.00 82.19 109 GLY A C 1
ATOM 871 O O . GLY A 1 109 ? 26.168 3.563 -32.263 1.00 82.19 109 GLY A O 1
ATOM 872 N N . TRP A 1 110 ? 26.051 1.332 -32.030 1.00 83.69 110 TRP A N 1
ATOM 873 C CA . TRP A 1 110 ? 27.062 1.250 -30.970 1.00 83.69 110 TRP A CA 1
ATOM 874 C C . TRP A 1 110 ? 28.491 1.423 -31.483 1.00 83.69 110 TRP A C 1
ATOM 876 O O . TRP A 1 110 ? 29.286 2.084 -30.819 1.00 83.69 110 TRP A O 1
ATOM 886 N N . LEU A 1 111 ? 28.803 0.916 -32.676 1.00 83.19 111 LEU A N 1
ATOM 887 C CA . LEU A 1 111 ? 30.095 1.110 -33.339 1.00 83.19 111 LEU A CA 1
ATOM 888 C C . LEU A 1 111 ? 30.398 2.594 -33.570 1.00 83.19 111 LEU A C 1
ATOM 890 O O . LEU A 1 111 ? 31.515 3.038 -33.306 1.00 83.19 111 LEU A O 1
ATOM 894 N N . LEU A 1 112 ? 29.393 3.365 -33.997 1.00 83.00 112 LEU A N 1
ATOM 895 C CA . LEU A 1 112 ? 29.497 4.818 -34.144 1.00 83.00 112 LEU A CA 1
ATOM 896 C C . LEU A 1 112 ? 29.624 5.519 -32.785 1.00 83.00 112 LEU A C 1
ATOM 898 O O . LEU A 1 112 ? 30.499 6.364 -32.611 1.00 83.00 112 LEU A O 1
ATOM 902 N N . LYS A 1 113 ? 28.784 5.151 -31.805 1.00 82.50 113 LYS A N 1
ATOM 903 C CA . LYS A 1 113 ? 28.774 5.768 -30.465 1.00 82.50 113 LYS A CA 1
ATOM 904 C C . LYS A 1 113 ? 30.079 5.531 -29.693 1.00 82.50 113 LYS A C 1
ATOM 906 O O . LYS A 1 113 ? 30.509 6.414 -28.960 1.00 82.50 113 LYS A O 1
ATOM 911 N N . LYS A 1 114 ? 30.714 4.366 -29.866 1.00 79.75 114 LYS A N 1
ATOM 912 C CA . LYS A 1 114 ? 32.016 4.018 -29.267 1.00 79.75 114 LYS A CA 1
ATOM 913 C C . LYS A 1 114 ? 33.219 4.493 -30.098 1.00 79.75 114 LYS A C 1
ATOM 915 O O . LYS A 1 114 ? 34.352 4.338 -29.657 1.00 79.75 114 LYS A O 1
ATOM 920 N N . GLY A 1 115 ? 32.991 5.048 -31.293 1.00 80.50 115 GLY A N 1
ATOM 921 C CA . GLY A 1 115 ? 34.053 5.504 -32.195 1.00 80.50 115 GLY A CA 1
ATOM 922 C C . GLY A 1 115 ? 34.892 4.378 -32.814 1.00 80.50 115 GLY A C 1
ATOM 923 O O . GLY A 1 115 ? 35.993 4.633 -33.288 1.00 80.50 115 GLY A O 1
ATOM 924 N N . TRP A 1 116 ? 34.399 3.136 -32.808 1.00 82.75 116 TRP A N 1
ATOM 925 C CA . TRP A 1 116 ? 35.120 1.970 -33.339 1.00 82.75 116 TRP A CA 1
ATOM 926 C C . TRP A 1 116 ? 35.055 1.888 -34.867 1.00 82.75 116 TRP A C 1
ATOM 928 O O . TRP A 1 116 ? 35.967 1.358 -35.501 1.00 82.75 116 TRP A O 1
ATOM 938 N N . ALA A 1 117 ? 34.008 2.454 -35.473 1.00 82.06 117 ALA A N 1
ATOM 939 C CA . ALA A 1 117 ? 33.875 2.538 -36.921 1.00 82.06 117 ALA A CA 1
ATOM 940 C C . ALA A 1 117 ? 33.198 3.842 -37.367 1.00 82.06 117 ALA A C 1
ATOM 942 O O . ALA A 1 117 ? 32.457 4.466 -36.609 1.00 82.06 117 ALA A O 1
ATOM 943 N N . LYS A 1 118 ? 33.425 4.232 -38.625 1.00 83.62 118 LYS A N 1
ATOM 944 C CA . LYS A 1 118 ? 32.709 5.312 -39.322 1.00 83.62 118 LYS A CA 1
ATOM 945 C C . LYS A 1 118 ? 31.914 4.747 -40.489 1.00 83.62 118 LYS A C 1
ATOM 947 O O . LYS A 1 118 ? 32.339 3.781 -41.110 1.00 83.62 118 LYS A O 1
ATOM 952 N N . ILE A 1 119 ? 30.782 5.369 -40.808 1.00 81.75 119 ILE A N 1
ATOM 953 C CA . ILE A 1 119 ? 30.009 5.023 -42.003 1.00 81.75 119 ILE A CA 1
ATOM 954 C C . ILE A 1 119 ? 30.320 6.046 -43.093 1.00 81.75 119 ILE A C 1
ATOM 956 O O . ILE A 1 119 ? 30.152 7.243 -42.867 1.00 81.75 119 ILE A O 1
ATOM 960 N N . ASN A 1 120 ? 30.763 5.574 -44.258 1.00 79.88 120 ASN A N 1
ATOM 961 C CA . ASN A 1 120 ? 30.945 6.396 -45.453 1.00 79.88 120 ASN A CA 1
ATOM 962 C C . ASN A 1 120 ? 30.424 5.636 -46.680 1.00 79.88 120 ASN A C 1
ATOM 964 O O . ASN A 1 120 ? 30.730 4.454 -46.826 1.00 79.88 120 ASN A O 1
ATOM 968 N N . ASP A 1 121 ? 29.608 6.279 -47.518 1.00 74.19 121 ASP A N 1
ATOM 969 C CA . ASP A 1 121 ? 28.989 5.681 -48.718 1.00 74.19 121 ASP A CA 1
ATOM 970 C C . ASP A 1 121 ? 28.377 4.281 -48.496 1.00 74.19 121 ASP A C 1
ATOM 972 O O . ASP A 1 121 ? 28.567 3.350 -49.277 1.00 74.19 121 ASP A O 1
ATOM 976 N N . GLY A 1 122 ? 27.660 4.098 -47.381 1.00 75.00 122 GLY A N 1
ATOM 977 C CA . GLY A 1 122 ? 27.017 2.818 -47.051 1.00 75.00 122 GLY A CA 1
ATOM 978 C C . GLY A 1 122 ? 27.978 1.693 -46.637 1.00 75.00 122 GLY A C 1
ATOM 979 O O . GLY A 1 122 ? 27.541 0.549 -46.485 1.00 75.00 122 GLY A O 1
ATOM 980 N N . LYS A 1 123 ? 29.264 2.001 -46.420 1.00 81.62 123 LYS A N 1
ATOM 981 C CA . LYS A 1 123 ? 30.286 1.078 -45.909 1.00 81.62 123 LYS A CA 1
ATOM 982 C C . LYS A 1 123 ? 30.674 1.411 -44.474 1.00 81.62 123 LYS A C 1
ATOM 984 O O . LYS A 1 123 ? 30.788 2.582 -44.110 1.00 81.62 123 LYS A O 1
ATOM 989 N N . VAL A 1 124 ? 30.899 0.377 -43.669 1.00 82.06 124 VAL A N 1
ATOM 990 C CA . VAL A 1 124 ? 31.411 0.480 -42.297 1.00 82.06 124 VAL A CA 1
ATOM 991 C C . VAL A 1 124 ? 32.937 0.388 -42.353 1.00 82.06 124 VAL A C 1
ATOM 993 O O . VAL A 1 124 ? 33.480 -0.626 -42.782 1.00 82.06 124 VAL A O 1
ATOM 996 N N . ILE A 1 125 ? 33.625 1.457 -41.949 1.00 82.50 125 ILE A N 1
ATOM 997 C CA . ILE A 1 125 ? 35.088 1.586 -41.969 1.00 82.50 125 ILE A CA 1
ATOM 998 C C . ILE A 1 125 ? 35.615 1.478 -40.529 1.00 82.50 125 ILE A C 1
ATOM 1000 O O . ILE A 1 125 ? 35.316 2.377 -39.732 1.00 82.50 125 ILE A O 1
ATOM 1004 N N 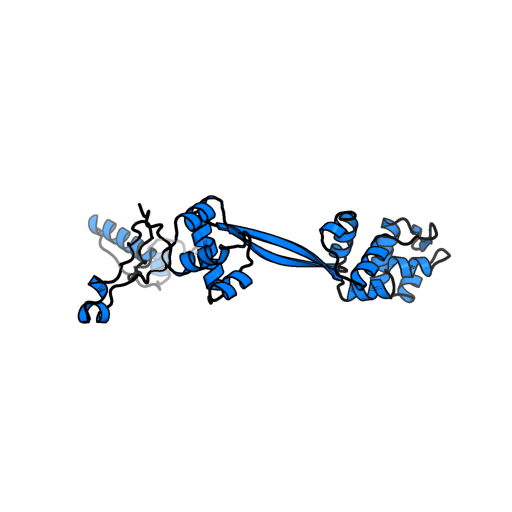. PRO A 1 126 ? 36.396 0.441 -40.172 1.00 83.19 126 PRO A N 1
ATOM 1005 C CA . PRO A 1 126 ? 37.004 0.327 -38.846 1.00 83.19 126 PRO A CA 1
ATOM 1006 C C . PRO A 1 126 ? 38.051 1.435 -38.632 1.00 83.19 126 PRO A C 1
ATOM 1008 O O . PRO A 1 126 ? 38.834 1.739 -39.531 1.00 83.19 126 PRO A O 1
ATOM 1011 N N . GLN A 1 127 ? 38.053 2.084 -37.461 1.00 75.06 127 GLN A N 1
ATOM 1012 C CA . GLN A 1 127 ? 38.980 3.191 -37.163 1.00 75.06 127 GLN A CA 1
ATOM 1013 C C . GLN A 1 127 ? 40.219 2.765 -36.365 1.00 75.06 127 GLN A C 1
ATOM 1015 O O . GLN A 1 127 ? 41.287 3.347 -36.545 1.00 75.06 127 GLN A O 1
ATOM 1020 N N . SER A 1 128 ? 40.091 1.786 -35.472 1.00 64.94 128 SER A N 1
ATOM 1021 C CA . SER A 1 128 ? 41.189 1.274 -34.649 1.00 64.94 128 SER A CA 1
ATOM 1022 C C . SER A 1 128 ? 40.850 -0.111 -34.100 1.00 64.94 128 SER A C 1
ATOM 1024 O O . SER A 1 128 ? 39.696 -0.541 -34.125 1.00 64.94 128 SER A O 1
ATOM 1026 N N . LYS A 1 129 ? 41.865 -0.817 -33.587 1.00 65.75 129 LYS A N 1
ATOM 1027 C CA . LYS A 1 129 ? 41.669 -2.083 -32.879 1.00 65.75 129 LYS A CA 1
ATOM 1028 C C . LYS A 1 129 ? 40.943 -1.788 -31.563 1.00 65.75 129 LYS A C 1
ATOM 1030 O O . LYS A 1 129 ? 41.530 -1.211 -30.653 1.00 65.75 129 LYS A O 1
ATOM 1035 N N . ALA A 1 130 ? 39.657 -2.122 -31.501 1.00 69.38 130 ALA A N 1
ATOM 1036 C CA . ALA A 1 130 ? 38.812 -1.842 -30.347 1.00 69.38 130 ALA A CA 1
ATOM 1037 C C . ALA A 1 130 ? 39.318 -2.592 -29.102 1.00 69.38 130 ALA A C 1
ATOM 1039 O O . ALA A 1 130 ? 39.392 -3.823 -29.085 1.00 69.38 130 ALA A O 1
ATOM 1040 N N . GLU A 1 131 ? 39.667 -1.864 -28.043 1.00 76.06 131 GLU A N 1
ATOM 1041 C CA . GLU A 1 131 ? 39.976 -2.464 -26.743 1.00 76.06 131 GLU A CA 1
ATOM 1042 C C . GLU A 1 131 ? 38.697 -2.922 -26.027 1.00 76.06 131 GLU A C 1
ATOM 1044 O O . GLU A 1 131 ? 37.587 -2.504 -26.363 1.00 76.06 131 GLU A O 1
ATOM 1049 N N . LYS A 1 132 ? 38.843 -3.822 -25.046 1.00 75.69 132 LYS A N 1
ATOM 1050 C CA . LYS A 1 132 ? 37.713 -4.330 -24.254 1.00 75.69 132 LYS A CA 1
ATOM 1051 C C . LYS A 1 132 ? 37.055 -3.197 -23.481 1.00 75.69 132 LYS A C 1
ATOM 1053 O O . LYS A 1 132 ? 37.659 -2.610 -22.589 1.00 75.69 132 LYS A O 1
ATOM 1058 N N . GLY A 1 133 ? 35.809 -2.903 -23.847 1.00 77.06 133 GLY A N 1
ATOM 1059 C CA . GLY A 1 133 ? 34.992 -1.915 -23.161 1.00 77.06 133 GLY A CA 1
ATOM 1060 C C . GLY A 1 133 ? 34.639 -2.364 -21.745 1.00 77.06 133 GLY A C 1
ATOM 1061 O O . GLY A 1 133 ? 34.540 -3.556 -21.449 1.00 77.06 133 GLY A O 1
ATOM 1062 N N . TYR A 1 134 ? 34.402 -1.398 -20.860 1.00 76.94 134 TYR A N 1
ATOM 1063 C CA . TYR A 1 134 ? 33.962 -1.690 -19.496 1.00 76.94 134 TYR A CA 1
ATOM 1064 C C . TYR A 1 134 ? 32.577 -2.366 -19.458 1.00 76.94 134 TYR A C 1
ATOM 1066 O O . TYR A 1 134 ? 32.273 -3.098 -18.523 1.00 76.94 134 TYR A O 1
ATOM 1074 N N . ASP A 1 135 ? 31.747 -2.186 -20.490 1.00 81.94 135 ASP A N 1
ATOM 1075 C CA . ASP A 1 135 ? 30.480 -2.905 -20.634 1.00 81.94 135 ASP A CA 1
ATOM 1076 C C . ASP A 1 135 ? 30.674 -4.409 -20.864 1.00 81.94 135 ASP A C 1
ATOM 1078 O O . ASP A 1 135 ? 29.949 -5.208 -20.276 1.00 81.94 135 ASP A O 1
ATOM 1082 N N . GLU A 1 136 ? 31.691 -4.808 -21.630 1.00 82.38 136 GLU A N 1
ATOM 1083 C CA . GLU A 1 136 ? 32.077 -6.219 -21.785 1.00 82.38 136 GLU A CA 1
ATOM 1084 C C . GLU A 1 136 ? 32.581 -6.809 -20.459 1.00 82.38 136 GLU A C 1
ATOM 1086 O O . GLU A 1 136 ? 32.198 -7.919 -20.095 1.00 82.38 136 GLU A O 1
ATOM 1091 N N . PHE A 1 137 ? 33.388 -6.053 -19.704 1.00 82.12 137 PHE A N 1
ATOM 1092 C CA . PHE A 1 137 ? 33.851 -6.465 -18.373 1.00 82.12 137 PHE A CA 1
ATOM 1093 C C . PHE A 1 137 ? 32.693 -6.618 -17.375 1.00 82.12 137 PHE A C 1
ATOM 1095 O O . PHE A 1 137 ? 32.646 -7.577 -16.604 1.00 82.12 137 PHE A O 1
ATOM 1102 N N . LEU A 1 138 ? 31.736 -5.688 -17.395 1.00 82.38 138 LEU A N 1
ATOM 1103 C CA . LEU A 1 138 ? 30.586 -5.703 -16.497 1.00 82.38 138 LEU A CA 1
ATOM 1104 C C . LEU A 1 138 ? 29.650 -6.884 -16.793 1.00 82.38 138 LEU A C 1
ATOM 1106 O O . LEU A 1 138 ? 29.171 -7.519 -15.856 1.00 82.38 138 LEU A O 1
ATOM 1110 N N . LEU A 1 139 ? 29.435 -7.215 -18.070 1.00 84.44 139 LEU A N 1
ATOM 1111 C CA . LEU A 1 139 ? 28.663 -8.394 -18.477 1.00 84.44 139 LEU A CA 1
ATOM 1112 C C . LEU A 1 139 ? 29.339 -9.705 -18.048 1.00 84.44 139 LEU A C 1
ATOM 1114 O O . LEU A 1 139 ? 28.664 -10.593 -17.535 1.00 84.44 139 LEU A O 1
ATOM 1118 N N . GLU A 1 140 ? 30.664 -9.816 -18.183 1.00 82.62 140 GLU A N 1
ATOM 1119 C CA . GLU A 1 140 ? 31.422 -10.967 -17.669 1.00 82.62 140 GLU A CA 1
ATOM 1120 C C . GLU A 1 140 ? 31.315 -11.101 -16.148 1.00 82.62 140 GLU A C 1
ATOM 1122 O O . GLU A 1 140 ? 31.085 -12.196 -15.634 1.00 82.62 140 GLU A O 1
ATOM 1127 N N . LYS A 1 141 ? 31.438 -9.989 -15.414 1.00 82.31 141 LYS A N 1
ATOM 1128 C CA . LYS A 1 141 ? 31.319 -10.002 -13.952 1.00 82.31 141 LYS A CA 1
ATOM 1129 C C . LYS A 1 141 ? 29.912 -10.436 -13.521 1.00 82.31 141 LYS A C 1
ATOM 1131 O O . LYS A 1 141 ? 29.796 -11.323 -12.674 1.00 82.31 141 LYS A O 1
ATOM 1136 N N . LEU A 1 142 ? 28.873 -9.890 -14.163 1.00 82.69 142 LEU A N 1
ATOM 1137 C CA . LEU A 1 142 ? 27.464 -10.232 -13.923 1.00 82.69 142 LEU A CA 1
ATOM 1138 C C . LEU A 1 142 ? 27.108 -11.680 -14.290 1.00 82.69 142 LEU A C 1
ATOM 1140 O O . LEU A 1 142 ? 26.138 -12.219 -13.766 1.00 82.69 142 LEU A O 1
ATOM 1144 N N . LYS A 1 143 ? 27.896 -12.328 -15.158 1.00 81.12 143 LYS A N 1
ATOM 1145 C CA . LYS A 1 143 ? 27.756 -13.759 -15.456 1.00 81.12 143 LYS A CA 1
ATOM 1146 C C . LYS A 1 143 ? 28.147 -14.635 -14.262 1.00 81.12 143 LYS A C 1
ATOM 1148 O O . LYS A 1 143 ? 27.592 -15.712 -14.079 1.00 81.12 143 LYS A O 1
ATOM 1153 N N . SER A 1 144 ? 29.131 -14.194 -13.477 1.00 74.94 144 SER A N 1
ATOM 1154 C CA . SER A 1 144 ? 29.682 -14.969 -12.356 1.00 74.94 144 SER A CA 1
ATOM 1155 C C . SER A 1 144 ? 28.963 -14.721 -11.029 1.00 74.94 144 SER A C 1
ATOM 1157 O O . SER A 1 144 ? 28.849 -15.636 -10.218 1.00 74.94 144 SER A O 1
ATOM 1159 N N . GLN A 1 145 ? 28.472 -13.499 -10.808 1.00 77.06 145 GLN A N 1
ATOM 1160 C CA . GLN A 1 145 ? 27.742 -13.108 -9.603 1.00 77.06 145 GLN A CA 1
ATOM 1161 C C . GLN A 1 145 ? 26.865 -11.883 -9.874 1.00 77.06 145 GLN A C 1
ATOM 1163 O O . GLN A 1 145 ? 27.205 -11.044 -10.710 1.00 77.06 145 GLN A O 1
ATOM 1168 N N . SER A 1 146 ? 25.780 -11.731 -9.116 1.00 75.06 146 SER A N 1
ATOM 1169 C CA . SER A 1 146 ? 25.051 -10.464 -9.047 1.00 75.06 146 SER A CA 1
ATOM 1170 C C . SER A 1 146 ? 25.946 -9.366 -8.476 1.00 75.06 146 SER A C 1
ATOM 1172 O O . SER A 1 146 ? 26.768 -9.612 -7.593 1.00 75.06 146 SER A O 1
ATOM 1174 N N . ILE A 1 147 ? 25.775 -8.139 -8.962 1.00 75.06 147 ILE A N 1
ATOM 1175 C CA . ILE A 1 147 ? 26.525 -6.978 -8.471 1.00 75.06 147 ILE A CA 1
ATOM 1176 C C . ILE A 1 147 ? 25.575 -6.102 -7.652 1.00 75.06 147 ILE A C 1
ATOM 1178 O O . IL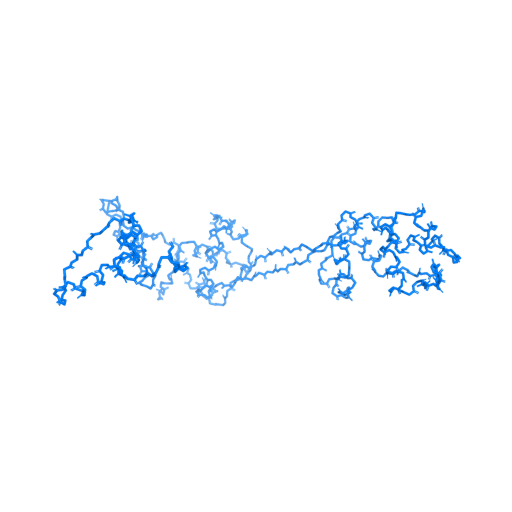E A 1 147 ? 24.486 -5.762 -8.120 1.00 75.06 147 ILE A O 1
ATOM 1182 N N . ASP A 1 148 ? 25.992 -5.734 -6.439 1.00 67.25 148 ASP A N 1
ATOM 1183 C CA . ASP A 1 148 ? 25.295 -4.750 -5.604 1.00 67.25 148 ASP A CA 1
ATOM 1184 C C . ASP A 1 148 ? 25.446 -3.346 -6.219 1.00 67.25 148 ASP A C 1
ATOM 1186 O O . ASP A 1 148 ? 26.502 -2.978 -6.743 1.00 67.25 148 ASP A O 1
ATOM 1190 N N . TYR A 1 149 ? 24.404 -2.524 -6.127 1.00 67.06 149 TYR A N 1
ATOM 1191 C CA . TYR A 1 149 ? 24.418 -1.120 -6.529 1.00 67.06 149 TYR A CA 1
ATOM 1192 C C . TYR A 1 149 ? 25.635 -0.331 -6.033 1.00 67.06 149 TYR A C 1
ATOM 1194 O O . TYR A 1 149 ? 26.159 0.494 -6.783 1.00 67.06 149 TYR A O 1
ATOM 1202 N N . LYS A 1 150 ? 26.123 -0.593 -4.813 1.00 66.31 150 LYS A N 1
ATOM 1203 C CA . LYS A 1 150 ? 27.322 0.085 -4.280 1.00 66.31 150 LYS A CA 1
ATOM 1204 C C . LYS A 1 150 ? 28.585 -0.212 -5.091 1.00 66.31 150 LYS A C 1
ATOM 1206 O O . LYS A 1 150 ? 29.421 0.667 -5.262 1.00 66.31 150 LYS A O 1
ATOM 1211 N N . GLU A 1 151 ? 28.715 -1.421 -5.630 1.00 66.25 151 GLU A N 1
ATOM 1212 C CA . GLU A 1 151 ? 29.822 -1.770 -6.526 1.00 66.25 151 GLU A CA 1
ATOM 1213 C C . GLU A 1 151 ? 29.601 -1.249 -7.952 1.00 66.25 151 GLU A C 1
ATOM 1215 O O . GLU A 1 151 ? 30.558 -0.957 -8.668 1.00 66.25 151 GLU A O 1
ATOM 1220 N N . ALA A 1 152 ? 28.342 -1.104 -8.371 1.00 63.28 152 ALA A N 1
ATOM 1221 C CA . ALA A 1 152 ? 27.987 -0.563 -9.680 1.00 63.28 152 ALA A CA 1
ATOM 1222 C C . ALA A 1 152 ? 28.042 0.983 -9.743 1.00 63.28 152 ALA A C 1
ATOM 1224 O O . ALA A 1 152 ? 27.994 1.571 -10.828 1.00 63.28 152 ALA A O 1
ATOM 1225 N N . GLU A 1 153 ? 28.175 1.656 -8.594 1.00 62.28 153 GLU A N 1
ATOM 1226 C CA . GLU A 1 153 ? 28.185 3.116 -8.456 1.00 62.28 153 GLU A CA 1
ATOM 1227 C C . GLU A 1 153 ? 29.335 3.792 -9.213 1.00 62.28 153 GLU A C 1
ATOM 1229 O O . GLU A 1 153 ? 29.146 4.881 -9.759 1.00 62.28 153 GLU A O 1
ATOM 1234 N N . SER A 1 154 ? 30.487 3.130 -9.342 1.00 66.00 154 SER A N 1
ATOM 1235 C CA . SER A 1 154 ? 31.623 3.662 -10.102 1.00 66.00 154 SER A CA 1
ATOM 1236 C C . SER A 1 154 ? 31.332 3.829 -11.600 1.00 66.00 154 SER A C 1
ATOM 1238 O O . SER A 1 154 ? 32.034 4.590 -12.256 1.00 66.00 154 SER A O 1
ATOM 1240 N N . ASN A 1 155 ? 30.306 3.161 -12.151 1.00 72.69 155 ASN A N 1
ATOM 1241 C CA . ASN A 1 155 ? 30.022 3.136 -13.593 1.00 72.69 155 ASN A CA 1
ATOM 1242 C C . ASN A 1 155 ? 28.516 3.190 -13.917 1.00 72.69 155 ASN A C 1
ATOM 1244 O O . ASN A 1 155 ? 28.015 2.488 -14.803 1.00 72.69 155 ASN A O 1
ATOM 1248 N N . LYS A 1 156 ? 27.780 4.064 -13.215 1.00 77.50 156 LYS A N 1
ATOM 1249 C CA . LYS A 1 156 ? 26.316 4.222 -13.347 1.00 77.50 156 LYS A CA 1
ATOM 1250 C C . LYS A 1 156 ? 25.827 4.457 -14.777 1.00 77.50 156 LYS A C 1
ATOM 1252 O O . LYS A 1 156 ? 24.731 4.017 -15.114 1.00 77.50 156 LYS A O 1
ATOM 1257 N N . GLU A 1 157 ? 26.582 5.171 -15.610 1.00 81.44 157 GLU A N 1
ATOM 1258 C CA . GLU A 1 157 ? 26.157 5.470 -16.986 1.00 81.44 157 GLU A CA 1
ATOM 1259 C C . GLU A 1 157 ? 26.119 4.218 -17.865 1.00 81.44 157 GLU A C 1
ATOM 1261 O O . GLU A 1 157 ? 25.146 3.997 -18.585 1.00 81.44 157 GLU A O 1
ATOM 1266 N N . ILE A 1 158 ? 27.128 3.355 -17.736 1.00 82.75 158 ILE A N 1
ATOM 1267 C CA . ILE A 1 158 ? 27.235 2.112 -18.504 1.00 82.75 158 ILE A CA 1
ATOM 1268 C C . ILE A 1 158 ? 26.155 1.125 -18.066 1.00 82.75 158 ILE A C 1
ATOM 1270 O O . ILE A 1 158 ? 25.483 0.530 -18.907 1.00 82.75 158 ILE A O 1
ATOM 1274 N N . LEU A 1 159 ? 25.923 1.003 -16.757 1.00 83.69 159 LEU A N 1
ATOM 1275 C CA . LEU A 1 159 ? 24.852 0.163 -16.224 1.00 83.69 159 LEU A CA 1
ATOM 1276 C C . LEU A 1 159 ? 23.472 0.621 -16.722 1.00 83.69 159 LEU A C 1
ATOM 1278 O O . LEU A 1 159 ? 22.675 -0.198 -17.174 1.00 83.69 159 LEU A O 1
ATOM 1282 N N . LYS A 1 160 ? 23.202 1.935 -16.712 1.00 85.06 160 LYS A N 1
ATOM 1283 C CA . LYS A 1 160 ? 21.958 2.500 -17.260 1.00 85.06 160 LYS A CA 1
ATOM 1284 C C . LYS A 1 160 ? 21.789 2.177 -18.739 1.00 85.06 160 LYS A C 1
ATOM 1286 O O . LYS A 1 160 ? 20.679 1.865 -19.167 1.00 85.06 160 LYS A O 1
ATOM 1291 N N . ASP A 1 161 ? 22.865 2.246 -19.515 1.00 86.19 161 ASP A N 1
ATOM 1292 C CA . ASP A 1 161 ? 22.837 1.882 -20.928 1.00 86.19 161 ASP A CA 1
ATOM 1293 C C . ASP A 1 161 ? 22.571 0.378 -21.120 1.00 86.19 161 ASP A C 1
ATOM 1295 O O . ASP A 1 161 ? 21.748 0.022 -21.962 1.00 86.19 161 ASP A O 1
ATOM 1299 N N . LEU A 1 162 ? 23.156 -0.510 -20.307 1.00 86.25 162 LEU A N 1
ATOM 1300 C CA . LEU A 1 162 ? 22.865 -1.952 -20.342 1.00 86.25 162 LEU A CA 1
ATOM 1301 C C . LEU A 1 162 ? 21.414 -2.286 -19.958 1.00 86.25 162 LEU A C 1
ATOM 1303 O O . LEU A 1 162 ? 20.801 -3.151 -20.588 1.00 86.25 162 LEU A O 1
ATOM 1307 N N . ILE A 1 163 ? 20.840 -1.570 -18.988 1.00 87.12 163 ILE A N 1
ATOM 1308 C CA . ILE A 1 163 ? 19.426 -1.705 -18.608 1.00 87.12 163 ILE A CA 1
ATOM 1309 C C . ILE A 1 163 ? 18.514 -1.216 -19.740 1.00 87.12 163 ILE A C 1
ATOM 1311 O O . ILE A 1 163 ? 17.573 -1.909 -20.124 1.00 87.12 163 ILE A O 1
ATOM 1315 N N . LYS A 1 164 ? 18.813 -0.060 -20.355 1.00 87.06 164 LYS A N 1
ATOM 1316 C CA . LYS A 1 164 ? 18.068 0.446 -21.527 1.00 87.06 164 LYS A CA 1
ATOM 1317 C C . LYS A 1 164 ? 18.118 -0.522 -22.709 1.00 87.06 164 LYS A C 1
ATOM 1319 O O . LYS A 1 164 ? 17.130 -0.659 -23.427 1.00 87.06 164 LYS A O 1
ATOM 1324 N N . ARG A 1 165 ? 19.253 -1.203 -22.896 1.00 85.69 165 ARG A N 1
ATOM 1325 C CA . ARG A 1 165 ? 19.442 -2.259 -23.904 1.00 85.69 165 ARG A CA 1
ATOM 1326 C C . ARG A 1 165 ? 18.728 -3.566 -23.546 1.00 85.69 165 ARG A C 1
ATOM 1328 O O . ARG A 1 165 ? 18.778 -4.487 -24.349 1.00 85.69 165 ARG A O 1
ATOM 1335 N N . LYS A 1 166 ? 18.085 -3.657 -22.374 1.00 86.50 166 LYS A N 1
ATOM 1336 C CA . LYS A 1 166 ? 17.464 -4.876 -21.833 1.00 86.50 166 LYS A CA 1
ATOM 1337 C C . LYS A 1 166 ? 18.443 -6.044 -21.695 1.00 86.50 166 LYS A C 1
ATOM 1339 O O . LYS A 1 166 ? 18.025 -7.189 -21.765 1.00 86.50 166 LYS A O 1
ATOM 1344 N N . LEU A 1 167 ? 19.733 -5.763 -21.501 1.00 87.25 167 LEU A N 1
ATOM 1345 C CA . LEU A 1 167 ? 20.748 -6.795 -21.265 1.00 87.25 167 LEU A CA 1
ATOM 1346 C C . LEU A 1 167 ? 20.857 -7.133 -19.782 1.00 87.25 167 LEU A C 1
ATOM 1348 O O . LEU A 1 167 ? 21.092 -8.285 -19.431 1.00 87.25 167 LEU A O 1
ATOM 1352 N N . VAL A 1 168 ? 20.616 -6.142 -18.929 1.00 89.25 168 VAL A N 1
ATOM 1353 C CA . VAL A 1 168 ? 20.618 -6.253 -17.472 1.00 89.25 168 VAL A CA 1
ATOM 1354 C C . VAL A 1 168 ? 19.239 -5.856 -16.960 1.00 89.25 168 VAL A C 1
ATOM 1356 O O . VAL A 1 168 ? 18.647 -4.903 -17.472 1.00 89.25 168 VAL A O 1
ATOM 1359 N N . TYR A 1 169 ? 18.729 -6.567 -15.961 1.00 86.81 169 TYR A N 1
ATOM 1360 C CA . TYR A 1 169 ? 17.557 -6.148 -15.201 1.00 86.81 169 TYR A CA 1
ATOM 1361 C C . TYR A 1 169 ? 17.934 -5.882 -13.743 1.00 86.81 169 TYR A C 1
ATOM 1363 O O . TYR A 1 169 ? 18.949 -6.366 -13.241 1.00 86.81 169 TYR A O 1
ATOM 1371 N N . GLU A 1 170 ? 17.128 -5.049 -13.097 1.00 88.50 170 GLU A N 1
ATOM 1372 C CA . GLU A 1 170 ? 17.284 -4.663 -11.700 1.00 88.50 170 GLU A CA 1
ATOM 1373 C C . GLU A 1 170 ? 16.214 -5.363 -10.869 1.00 88.50 170 GLU A C 1
ATOM 1375 O O . GLU A 1 170 ? 15.037 -5.348 -11.237 1.00 88.50 170 GLU A O 1
ATOM 1380 N N . GLU A 1 171 ? 16.625 -5.947 -9.751 1.00 86.25 171 GLU A N 1
ATOM 1381 C CA . GLU A 1 171 ? 15.739 -6.511 -8.744 1.00 86.25 171 GLU A CA 1
ATOM 1382 C C . GLU A 1 171 ? 15.946 -5.757 -7.431 1.00 86.25 171 GLU A C 1
ATOM 1384 O O . GLU A 1 171 ? 17.071 -5.577 -6.957 1.00 86.25 171 GLU A O 1
ATOM 1389 N N . GLU A 1 172 ? 14.849 -5.257 -6.869 1.00 84.56 172 GLU A N 1
ATOM 1390 C CA . GLU A 1 172 ? 14.863 -4.591 -5.572 1.00 84.56 172 GLU A CA 1
ATOM 1391 C C . GLU A 1 172 ? 14.515 -5.606 -4.492 1.00 84.56 172 GLU A C 1
ATOM 1393 O O . GLU A 1 172 ? 13.364 -6.032 -4.389 1.00 84.56 172 GLU A O 1
ATOM 1398 N N . ASP A 1 173 ? 15.490 -5.939 -3.654 1.00 80.69 173 ASP A N 1
ATOM 1399 C CA . ASP A 1 173 ? 15.231 -6.663 -2.420 1.00 80.69 173 ASP A CA 1
ATOM 1400 C C . ASP A 1 173 ? 14.994 -5.658 -1.287 1.00 80.69 173 ASP A C 1
ATOM 1402 O O . ASP A 1 173 ? 15.795 -4.747 -1.044 1.00 80.69 173 ASP A O 1
ATOM 1406 N N . LYS A 1 174 ? 13.846 -5.786 -0.621 1.00 80.56 174 LYS A N 1
ATOM 1407 C CA . LYS A 1 174 ? 13.437 -4.913 0.480 1.00 80.56 174 LYS A CA 1
ATOM 1408 C C . LYS A 1 174 ? 13.559 -5.687 1.776 1.00 80.56 174 LYS A C 1
ATOM 1410 O O . LYS A 1 174 ? 12.660 -6.435 2.155 1.00 80.56 174 LYS A O 1
ATOM 1415 N N . SER A 1 175 ? 14.646 -5.437 2.490 1.00 85.88 175 SER A N 1
ATOM 1416 C CA . SER A 1 175 ? 14.813 -5.923 3.854 1.00 85.88 175 SER A CA 1
ATOM 1417 C C . SER A 1 175 ? 14.307 -4.872 4.837 1.00 85.88 175 SER A C 1
ATOM 1419 O O . SER A 1 175 ? 14.565 -3.681 4.689 1.00 85.88 175 SER A O 1
ATOM 1421 N N . ARG A 1 176 ? 13.562 -5.298 5.854 1.00 90.75 176 ARG A N 1
ATOM 1422 C CA . ARG A 1 176 ? 13.076 -4.416 6.919 1.00 90.75 176 ARG A CA 1
ATOM 1423 C C . ARG A 1 176 ? 13.831 -4.717 8.197 1.00 90.75 176 ARG A C 1
ATOM 1425 O O . ARG A 1 176 ? 13.971 -5.878 8.573 1.00 90.75 176 ARG A O 1
ATOM 1432 N N . ILE A 1 177 ? 14.278 -3.671 8.876 1.00 92.38 177 ILE A N 1
ATOM 1433 C CA . ILE A 1 177 ? 14.920 -3.762 10.181 1.00 92.38 177 ILE A CA 1
ATOM 1434 C C . ILE A 1 177 ? 14.094 -2.951 11.165 1.00 92.38 177 ILE A C 1
ATOM 1436 O O . ILE A 1 177 ? 13.777 -1.789 10.930 1.00 92.38 177 ILE A O 1
ATOM 1440 N N . VAL A 1 178 ? 13.754 -3.576 12.282 1.00 94.31 178 VAL A N 1
ATOM 1441 C CA . VAL A 1 178 ? 13.089 -2.933 13.405 1.00 94.31 178 VAL A CA 1
ATOM 1442 C C . VAL A 1 178 ? 14.144 -2.659 14.464 1.00 94.31 178 VAL A C 1
ATOM 1444 O O . VAL A 1 178 ? 14.863 -3.568 14.879 1.00 94.31 178 VAL A O 1
ATOM 1447 N N . GLN A 1 179 ? 14.257 -1.404 14.880 1.00 93.88 179 GLN A N 1
ATOM 1448 C CA . GLN A 1 179 ? 15.206 -0.946 15.882 1.00 93.88 179 GLN A CA 1
ATOM 1449 C C . GLN A 1 179 ? 14.468 -0.418 17.111 1.00 93.88 179 GLN A C 1
ATOM 1451 O O . GLN A 1 179 ? 13.482 0.302 16.984 1.00 93.88 179 GLN A O 1
ATOM 1456 N N . VAL A 1 180 ? 14.967 -0.744 18.299 1.00 92.88 180 VAL A N 1
ATOM 1457 C CA . VAL A 1 180 ? 14.495 -0.140 19.550 1.00 92.88 180 VAL A CA 1
ATOM 1458 C C . VAL A 1 180 ? 15.032 1.292 19.681 1.00 92.88 180 VAL A C 1
ATOM 1460 O O . VAL A 1 180 ? 16.207 1.544 19.403 1.00 92.88 180 VAL A O 1
ATOM 1463 N N . THR A 1 181 ? 14.169 2.236 20.061 1.00 92.75 181 THR A N 1
ATOM 1464 C CA . THR A 1 181 ? 14.549 3.635 20.330 1.00 92.75 181 THR A CA 1
ATOM 1465 C C . THR A 1 181 ? 14.961 3.821 21.791 1.00 92.75 181 THR A C 1
ATOM 1467 O O . THR A 1 181 ? 14.678 2.968 22.630 1.00 92.75 181 THR A O 1
ATOM 1470 N N . ASP A 1 182 ? 15.562 4.963 22.130 1.00 90.06 182 ASP A N 1
ATOM 1471 C CA . ASP A 1 182 ? 15.947 5.281 23.515 1.00 90.06 182 ASP A CA 1
ATOM 1472 C C . ASP A 1 182 ? 14.743 5.266 24.475 1.00 90.06 182 ASP A C 1
ATOM 1474 O O . ASP A 1 182 ? 14.827 4.764 25.593 1.00 90.06 182 ASP A O 1
ATOM 1478 N N . SER A 1 183 ? 13.581 5.747 24.022 1.00 87.94 183 SER A N 1
ATOM 1479 C CA . SER A 1 183 ? 12.318 5.658 24.766 1.00 87.94 183 SER A CA 1
ATOM 1480 C C . SER A 1 183 ? 11.814 4.222 24.909 1.00 87.94 183 SER A C 1
ATOM 1482 O O . SER A 1 183 ? 11.188 3.897 25.916 1.00 87.94 183 SER A O 1
ATOM 1484 N N . GLY A 1 184 ? 12.067 3.358 23.922 1.00 87.94 184 GLY A N 1
ATOM 1485 C CA . GLY A 1 184 ? 11.798 1.923 24.015 1.00 87.94 184 GLY A CA 1
ATOM 1486 C C . GLY A 1 184 ? 12.703 1.219 25.030 1.00 87.94 184 GLY A C 1
ATOM 1487 O O . GLY A 1 184 ? 12.213 0.387 25.789 1.00 87.94 184 GLY A O 1
ATOM 1488 N N . LEU A 1 185 ? 13.989 1.587 25.088 1.00 87.94 185 LEU A N 1
ATOM 1489 C CA . LEU A 1 185 ? 14.941 1.078 26.086 1.00 87.94 185 LEU A CA 1
ATOM 1490 C C . LEU A 1 185 ? 14.542 1.487 27.502 1.00 87.94 185 LEU A C 1
ATOM 1492 O O . LEU A 1 185 ? 14.440 0.626 28.368 1.00 87.94 185 LEU A O 1
ATOM 1496 N N . ALA A 1 186 ? 14.237 2.769 27.718 1.00 86.94 186 ALA A N 1
ATOM 1497 C CA . ALA A 1 186 ? 13.783 3.257 29.021 1.00 86.94 186 ALA A CA 1
ATOM 1498 C C . ALA A 1 186 ? 12.537 2.497 29.508 1.00 86.94 186 ALA A C 1
ATOM 1500 O O . ALA A 1 186 ? 12.437 2.119 30.671 1.00 86.94 186 ALA A O 1
ATOM 1501 N N . LEU A 1 187 ? 11.609 2.202 28.593 1.00 85.56 187 LEU A N 1
ATOM 1502 C CA . LEU A 1 187 ? 10.412 1.425 28.896 1.00 85.56 187 LEU A CA 1
ATOM 1503 C C . LEU A 1 187 ? 10.717 -0.045 29.249 1.00 85.56 187 LEU A C 1
ATOM 1505 O O . LEU A 1 187 ? 10.022 -0.638 30.073 1.00 85.56 187 LEU A O 1
ATOM 1509 N N . LEU A 1 188 ? 11.733 -0.647 28.627 1.00 86.06 188 LEU A N 1
ATOM 1510 C CA . LEU A 1 188 ? 12.189 -1.994 28.973 1.00 86.06 188 LEU A CA 1
ATOM 1511 C C . LEU A 1 188 ? 12.853 -2.030 30.355 1.00 86.06 188 LEU A C 1
ATOM 1513 O O . LEU A 1 188 ? 12.596 -2.962 31.115 1.00 86.06 188 LEU A O 1
ATOM 1517 N N . GLU A 1 189 ? 13.644 -1.009 30.696 1.00 84.19 189 GLU A N 1
ATOM 1518 C CA . GLU A 1 189 ? 14.281 -0.863 32.014 1.00 84.19 189 GLU A CA 1
ATOM 1519 C C . GLU A 1 189 ? 13.261 -0.659 33.144 1.00 84.19 189 GLU A C 1
ATOM 1521 O O . GLU A 1 189 ? 13.445 -1.183 34.242 1.00 84.19 189 GLU A O 1
ATOM 1526 N N . GLU A 1 190 ? 12.161 0.053 32.878 1.00 81.19 190 GLU A N 1
ATOM 1527 C CA . GLU A 1 190 ? 11.052 0.213 33.831 1.00 81.19 190 GLU A CA 1
ATOM 1528 C C . GLU A 1 190 ? 10.305 -1.102 34.119 1.00 81.19 190 GLU A C 1
ATOM 1530 O O . GLU A 1 190 ? 9.675 -1.234 35.172 1.00 81.19 190 GLU A O 1
ATOM 1535 N N . GLY A 1 191 ? 10.409 -2.086 33.221 1.00 77.56 191 GLY A N 1
ATOM 1536 C CA . GLY A 1 191 ? 9.757 -3.387 33.326 1.00 77.56 191 GLY A CA 1
ATOM 1537 C C . GLY A 1 191 ? 8.344 -3.394 32.737 1.00 77.56 191 GLY A C 1
ATOM 1538 O O . GLY A 1 191 ? 7.484 -2.579 33.072 1.00 77.56 191 GLY A O 1
ATOM 1539 N N . ILE A 1 192 ? 8.081 -4.358 31.849 1.00 79.06 192 ILE A N 1
ATOM 1540 C CA . ILE A 1 192 ? 6.786 -4.514 31.176 1.00 79.06 192 ILE A CA 1
ATOM 1541 C C . ILE A 1 192 ? 6.105 -5.792 31.661 1.00 79.06 192 ILE A C 1
ATOM 1543 O O . ILE A 1 192 ? 6.506 -6.897 31.296 1.00 79.06 192 ILE A O 1
ATOM 1547 N N . ASP A 1 193 ? 5.002 -5.641 32.394 1.00 75.00 193 ASP A N 1
ATOM 1548 C CA . ASP A 1 193 ? 4.201 -6.783 32.831 1.00 75.00 193 ASP A CA 1
ATOM 1549 C C . ASP A 1 193 ? 3.320 -7.335 31.697 1.00 75.00 193 ASP A C 1
ATOM 1551 O O . ASP A 1 193 ? 2.422 -6.664 31.155 1.00 75.00 193 ASP A O 1
ATOM 1555 N N . LEU A 1 194 ? 3.553 -8.606 31.360 1.00 73.06 194 LEU A N 1
ATOM 1556 C CA . LEU A 1 194 ? 2.709 -9.418 30.482 1.00 73.06 194 LEU A CA 1
ATOM 1557 C C . LEU A 1 194 ? 1.510 -9.983 31.258 1.00 73.06 194 LEU A C 1
ATOM 1559 O O . LEU A 1 194 ? 1.363 -11.189 31.421 1.00 73.06 194 LEU A O 1
ATOM 1563 N N . GLU A 1 195 ? 0.630 -9.106 31.728 1.00 74.19 195 GLU A N 1
ATOM 1564 C CA . GLU A 1 195 ? -0.671 -9.526 32.252 1.00 74.19 195 GLU A CA 1
ATOM 1565 C C . GLU A 1 195 ? -1.673 -9.761 31.113 1.00 74.19 195 GLU A C 1
ATOM 1567 O O . GLU A 1 195 ? -1.734 -8.994 30.143 1.00 74.19 195 GLU A O 1
ATOM 1572 N N . GLU A 1 196 ? -2.485 -10.813 31.237 1.00 73.06 196 GLU A N 1
ATOM 1573 C CA . GLU A 1 196 ? -3.635 -11.019 30.361 1.00 73.06 196 GLU A CA 1
ATOM 1574 C C . GLU A 1 196 ? -4.721 -9.982 30.667 1.00 73.06 196 GLU A C 1
ATOM 1576 O O . GLU A 1 196 ? -5.288 -9.934 31.760 1.00 73.06 196 GLU A O 1
ATOM 1581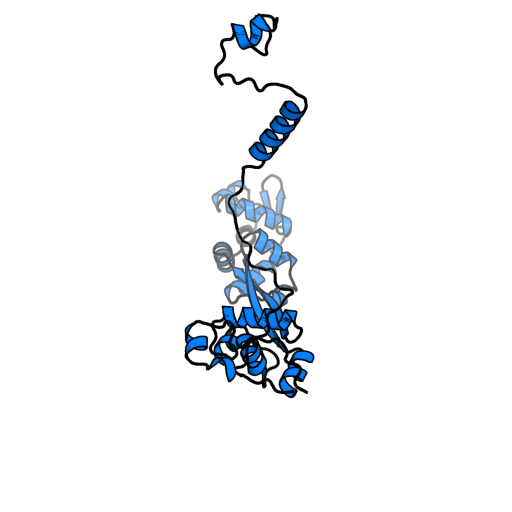 N N . GLU A 1 197 ? -5.032 -9.153 29.673 1.00 81.94 197 GLU A N 1
ATOM 1582 C CA . GLU A 1 197 ? -6.070 -8.132 29.772 1.00 81.94 197 GLU A CA 1
ATOM 1583 C C . GLU A 1 197 ? -7.341 -8.582 29.042 1.00 81.94 197 GLU A C 1
ATOM 1585 O O . GLU A 1 197 ? -7.297 -9.111 27.928 1.00 81.94 197 GLU A O 1
ATOM 1590 N N . ILE A 1 198 ? -8.502 -8.314 29.642 1.00 83.75 198 ILE A N 1
ATOM 1591 C CA . ILE A 1 198 ? -9.796 -8.523 28.990 1.00 83.75 198 ILE A CA 1
ATOM 1592 C C . ILE A 1 198 ? -10.053 -7.349 28.041 1.00 83.75 198 ILE A C 1
ATOM 1594 O O . ILE A 1 198 ? -10.169 -6.200 28.470 1.00 83.75 198 ILE A O 1
ATOM 1598 N N . THR A 1 199 ? -10.182 -7.639 26.744 1.00 84.75 199 THR A N 1
ATOM 1599 C CA . THR A 1 199 ? -10.513 -6.642 25.710 1.00 84.75 199 THR A CA 1
ATOM 1600 C C . THR A 1 199 ? -12.009 -6.372 25.608 1.00 84.75 199 THR A C 1
ATOM 1602 O O . THR A 1 199 ? -12.418 -5.234 25.384 1.00 84.75 199 THR A O 1
ATOM 1605 N N . GLN A 1 200 ? -12.830 -7.410 25.769 1.00 86.19 200 GLN A N 1
ATOM 1606 C CA . GLN A 1 200 ? -14.281 -7.326 25.701 1.00 86.19 200 GLN A CA 1
ATOM 1607 C C . GLN A 1 200 ? -14.903 -8.192 26.793 1.00 86.19 200 GLN A C 1
ATOM 1609 O O . GLN A 1 200 ? -14.572 -9.366 26.944 1.00 86.19 200 GLN A O 1
ATOM 1614 N N . ILE A 1 201 ? -15.847 -7.609 27.528 1.00 89.69 201 ILE A N 1
ATOM 1615 C CA . ILE A 1 201 ? -16.658 -8.344 28.494 1.00 89.69 201 ILE A CA 1
ATOM 1616 C C . ILE A 1 201 ? -17.640 -9.228 27.715 1.00 89.69 201 ILE A C 1
ATOM 1618 O O . ILE A 1 201 ? -18.499 -8.725 26.988 1.00 89.69 201 ILE A O 1
ATOM 1622 N N . THR A 1 202 ? -17.501 -10.545 27.853 1.00 90.69 202 THR A N 1
ATOM 1623 C CA . THR A 1 202 ? -18.386 -11.544 27.239 1.00 90.69 202 THR A CA 1
ATOM 1624 C C . THR A 1 202 ? -19.440 -12.033 28.232 1.00 90.69 202 THR A C 1
ATOM 1626 O O . THR A 1 202 ? -19.310 -11.857 29.446 1.00 90.69 202 THR A O 1
ATOM 1629 N N . ALA A 1 203 ? -20.496 -12.679 27.727 1.00 93.12 203 ALA A N 1
ATOM 1630 C CA . ALA A 1 203 ? -21.547 -13.245 28.572 1.00 93.12 203 ALA A CA 1
ATOM 1631 C C . ALA A 1 203 ? -21.005 -14.292 29.565 1.00 93.12 203 ALA A C 1
ATOM 1633 O O . ALA A 1 203 ? -21.450 -14.341 30.710 1.00 93.12 203 ALA A O 1
ATOM 1634 N N . ASP A 1 204 ? -20.019 -15.092 29.157 1.00 91.12 204 ASP A N 1
ATOM 1635 C CA . ASP A 1 204 ? -19.424 -16.130 30.006 1.00 91.12 204 ASP A CA 1
ATOM 1636 C C . ASP A 1 204 ? -18.540 -15.538 31.109 1.00 91.12 204 ASP A C 1
ATOM 1638 O O . ASP A 1 204 ? -18.582 -15.995 32.254 1.00 91.12 204 ASP A O 1
ATOM 1642 N N . LEU A 1 205 ? -17.812 -14.456 30.807 1.00 90.56 205 LEU A N 1
ATOM 1643 C CA . LEU A 1 205 ? -17.068 -13.698 31.815 1.00 90.56 205 LEU A CA 1
ATOM 1644 C C . LEU A 1 205 ? -18.015 -13.099 32.860 1.00 90.56 205 LEU A C 1
ATOM 1646 O O . LEU A 1 205 ? -17.738 -13.179 34.054 1.00 90.56 205 LEU A O 1
ATOM 1650 N N . LEU A 1 206 ? -19.161 -12.556 32.435 1.00 91.44 206 LEU A N 1
ATOM 1651 C CA . LEU A 1 206 ? -20.175 -12.027 33.354 1.00 91.44 206 LEU A CA 1
ATOM 1652 C C . LEU A 1 206 ? -20.762 -13.110 34.267 1.00 91.44 206 LEU A C 1
ATOM 1654 O O . LEU A 1 206 ? -20.925 -12.856 35.459 1.00 91.44 206 LEU A O 1
ATOM 1658 N N . LYS A 1 207 ? -21.051 -14.303 33.728 1.00 94.00 207 LYS A N 1
ATOM 1659 C CA . LYS A 1 207 ? -21.586 -15.440 34.497 1.00 94.00 207 LYS A CA 1
ATOM 1660 C C . LYS A 1 207 ? -20.578 -16.004 35.500 1.00 94.00 207 LYS A C 1
ATOM 1662 O O . LYS A 1 207 ? -20.961 -16.317 36.621 1.00 94.00 207 LYS A O 1
ATOM 1667 N N . SER A 1 208 ? -19.312 -16.141 35.101 1.00 92.00 208 SER A N 1
ATOM 1668 C CA . SER A 1 208 ? -18.240 -16.691 35.949 1.00 92.00 208 SER A CA 1
ATOM 1669 C C . SER A 1 208 ? -17.732 -15.703 37.004 1.00 92.00 208 SER A C 1
ATOM 1671 O O . SER A 1 208 ? -17.216 -16.115 38.038 1.00 92.00 208 SER A O 1
ATOM 1673 N N . GLY A 1 209 ? -17.872 -14.396 36.765 1.00 90.00 209 GLY A N 1
ATOM 1674 C CA . GLY A 1 209 ? -17.364 -13.353 37.657 1.00 90.00 209 GLY A CA 1
ATOM 1675 C C . GLY A 1 209 ? -15.860 -13.086 37.525 1.00 90.00 209 GLY A C 1
ATOM 1676 O O . GLY A 1 209 ? -15.350 -12.206 38.217 1.00 90.00 209 GLY A O 1
ATOM 1677 N N . GLU A 1 210 ? -15.157 -13.769 36.612 1.00 87.81 210 GLU A N 1
ATOM 1678 C CA . GLU A 1 210 ? -13.710 -13.604 36.389 1.00 87.81 210 GLU A CA 1
ATOM 1679 C C . GLU A 1 210 ? -13.306 -12.171 36.019 1.00 87.81 210 GLU A C 1
ATOM 1681 O O . GLU A 1 210 ? -12.192 -11.742 36.317 1.00 87.81 210 GLU A O 1
ATOM 1686 N N . TRP A 1 211 ? -14.218 -11.404 35.413 1.00 88.44 211 TRP A N 1
ATOM 1687 C CA . TRP A 1 211 ? -13.982 -10.010 35.028 1.00 88.44 211 TRP A CA 1
ATOM 1688 C C . TRP A 1 211 ? -13.633 -9.091 36.207 1.00 88.44 211 TRP A C 1
ATOM 1690 O O . TRP A 1 211 ? -13.054 -8.034 35.987 1.00 88.44 211 TRP A O 1
ATOM 1700 N N . LYS A 1 212 ? -13.965 -9.480 37.448 1.00 88.06 212 LYS A N 1
ATOM 1701 C CA . LYS A 1 212 ? -13.624 -8.715 38.658 1.00 88.06 212 LYS A CA 1
ATOM 1702 C C . LYS A 1 212 ? -12.148 -8.825 39.041 1.00 88.06 212 LYS A C 1
ATOM 1704 O O . LYS A 1 212 ? -11.623 -7.912 39.667 1.00 88.06 212 LYS A O 1
ATOM 1709 N N . ASN A 1 213 ? -11.503 -9.935 38.679 1.00 87.06 213 ASN A N 1
ATOM 1710 C CA . ASN A 1 213 ? -10.132 -10.261 39.084 1.00 87.06 213 ASN A CA 1
ATOM 1711 C C . ASN A 1 213 ? -9.113 -10.042 37.957 1.00 87.06 213 ASN A C 1
ATOM 1713 O O . ASN A 1 213 ? -7.916 -10.200 38.174 1.00 87.06 213 ASN A O 1
ATOM 1717 N N . LYS A 1 214 ? -9.577 -9.712 36.748 1.00 84.12 214 LYS A N 1
ATOM 1718 C CA . LYS A 1 214 ? -8.744 -9.480 35.565 1.00 84.12 214 LYS A CA 1
ATOM 1719 C C . LYS A 1 214 ? -8.782 -8.005 35.182 1.00 84.12 214 LYS A C 1
ATOM 1721 O O . LYS A 1 214 ? -9.809 -7.339 35.308 1.00 84.12 214 LYS A O 1
ATOM 1726 N N . LYS A 1 215 ? -7.665 -7.494 34.670 1.00 83.69 215 LYS A N 1
ATOM 1727 C CA . LYS A 1 215 ? -7.561 -6.106 34.220 1.00 83.69 215 LYS A CA 1
ATOM 1728 C C . LYS A 1 215 ? -8.342 -5.916 32.920 1.00 83.69 215 LYS A C 1
ATOM 1730 O O . LYS A 1 215 ? -8.129 -6.632 31.942 1.00 83.69 215 LYS A O 1
ATOM 1735 N N . ILE A 1 216 ? -9.252 -4.946 32.905 1.00 85.31 216 ILE A N 1
ATOM 1736 C CA . ILE A 1 216 ? -10.012 -4.583 31.706 1.00 85.31 216 ILE A CA 1
ATOM 1737 C C . ILE A 1 216 ? -9.226 -3.522 30.949 1.00 85.31 216 ILE A C 1
ATOM 1739 O O . ILE A 1 216 ? -8.835 -2.498 31.515 1.00 85.31 216 ILE A O 1
ATOM 1743 N N . ARG A 1 217 ? -9.011 -3.755 29.656 1.00 83.38 217 ARG A N 1
ATOM 1744 C CA . ARG A 1 217 ? -8.286 -2.809 28.819 1.00 83.38 217 ARG A CA 1
ATOM 1745 C C . ARG A 1 217 ? -9.085 -1.505 28.657 1.00 83.38 217 ARG A C 1
ATOM 1747 O O . ARG A 1 217 ? -10.254 -1.566 28.269 1.00 83.38 217 ARG A O 1
ATOM 1754 N N . PRO A 1 218 ? -8.481 -0.323 28.885 1.00 82.00 218 PRO A N 1
ATOM 1755 C CA . PRO A 1 218 ? -9.172 0.945 28.689 1.00 82.00 218 PRO A CA 1
ATOM 1756 C C . PRO A 1 218 ? -9.532 1.157 27.215 1.00 82.00 218 PRO A C 1
ATOM 1758 O O . PRO A 1 218 ? -8.733 0.898 26.310 1.00 82.00 218 PRO A O 1
ATOM 1761 N N . TYR A 1 219 ? -10.746 1.651 26.978 1.00 80.88 219 TYR A N 1
ATOM 1762 C CA . TYR A 1 219 ? -11.209 2.006 25.642 1.00 80.88 219 TYR A CA 1
ATOM 1763 C C . TYR A 1 219 ? -10.615 3.349 25.209 1.00 80.88 219 TYR A C 1
ATOM 1765 O O . TYR A 1 219 ? -10.697 4.342 25.931 1.00 80.88 219 TYR A O 1
ATOM 1773 N N . ASP A 1 220 ? -10.035 3.386 24.012 1.00 81.81 220 ASP A N 1
ATOM 1774 C CA . ASP A 1 220 ? -9.499 4.614 23.434 1.00 81.81 220 ASP A CA 1
ATOM 1775 C C . ASP A 1 220 ? -10.617 5.424 22.765 1.00 81.81 220 ASP A C 1
ATOM 1777 O O . ASP A 1 220 ? -11.084 5.088 21.677 1.00 81.81 220 ASP A O 1
ATOM 1781 N N . ILE A 1 221 ? -11.025 6.508 23.427 1.00 85.50 221 ILE A N 1
ATOM 1782 C CA . ILE A 1 221 ? -12.111 7.402 22.997 1.00 85.50 221 ILE A CA 1
ATOM 1783 C C . ILE A 1 221 ? -11.748 8.156 21.703 1.00 85.50 221 ILE A C 1
ATOM 1785 O O . ILE A 1 221 ? -12.636 8.639 21.003 1.00 85.50 221 ILE A O 1
ATOM 1789 N N . LYS A 1 222 ? -10.459 8.243 21.343 1.00 84.81 222 LYS A N 1
ATOM 1790 C CA . LYS A 1 222 ? -10.018 8.902 20.104 1.00 84.81 222 LYS A CA 1
ATOM 1791 C C . LYS A 1 222 ? -10.213 8.021 18.870 1.00 84.81 222 LYS A C 1
ATOM 1793 O O . LYS A 1 222 ? -10.187 8.538 17.753 1.00 84.81 222 LYS A O 1
ATOM 1798 N N . LYS A 1 223 ? -10.391 6.703 19.039 1.00 81.44 223 LYS A N 1
ATOM 1799 C CA . LYS A 1 223 ? -10.570 5.794 17.904 1.00 81.44 223 LYS A CA 1
ATOM 1800 C C . LYS A 1 223 ? -11.907 6.054 17.212 1.00 81.44 223 LYS A C 1
ATOM 1802 O O . LYS A 1 223 ? -12.927 6.211 17.884 1.00 81.44 223 LYS A O 1
ATOM 1807 N N . PRO A 1 224 ? -11.938 6.049 15.868 1.00 84.12 224 PRO A N 1
ATOM 1808 C CA . PRO A 1 224 ? -13.188 6.199 15.148 1.00 84.12 224 PRO A CA 1
ATOM 1809 C C . PRO A 1 224 ? -14.121 5.033 15.482 1.00 84.12 224 PRO A C 1
ATOM 1811 O O . PRO A 1 224 ? -13.745 3.861 15.390 1.00 84.12 224 PRO A O 1
ATOM 1814 N N . ALA A 1 225 ? -15.359 5.359 15.847 1.00 88.50 225 ALA A N 1
ATOM 1815 C CA . ALA A 1 225 ? -16.390 4.359 16.060 1.00 88.50 225 ALA A CA 1
ATOM 1816 C C . ALA A 1 225 ? -16.676 3.589 14.761 1.00 88.50 225 ALA A C 1
ATOM 1818 O O . ALA A 1 225 ? -16.537 4.108 13.646 1.00 88.50 225 ALA A O 1
ATOM 1819 N N . LYS A 1 226 ? -17.119 2.336 14.902 1.00 87.00 226 LYS A N 1
ATOM 1820 C CA . LYS A 1 226 ? -17.538 1.518 13.763 1.00 87.00 226 LYS A CA 1
ATOM 1821 C C . LYS A 1 226 ? -18.662 2.235 13.012 1.00 87.00 226 LYS A C 1
ATOM 1823 O O . LYS A 1 226 ? -19.714 2.516 13.583 1.00 87.00 226 LYS A O 1
ATOM 1828 N N . LYS A 1 227 ? -18.452 2.500 11.720 1.00 90.38 227 LYS A N 1
ATOM 1829 C CA . LYS A 1 227 ? -19.481 3.098 10.861 1.00 90.38 227 LYS A CA 1
ATOM 1830 C C . LYS A 1 227 ? -20.656 2.131 10.727 1.00 90.38 227 LYS A C 1
ATOM 1832 O O . LYS A 1 227 ? -20.470 0.972 10.353 1.00 90.38 227 LYS A O 1
ATOM 1837 N N . THR A 1 228 ? -21.858 2.612 11.011 1.00 91.12 228 THR A N 1
ATOM 1838 C CA . THR A 1 228 ? -23.105 1.904 10.725 1.00 91.12 228 THR A CA 1
ATOM 1839 C C . THR A 1 228 ? -23.649 2.383 9.384 1.00 91.12 228 THR A C 1
ATOM 1841 O O . THR A 1 228 ? -23.735 3.581 9.108 1.00 91.12 228 THR A O 1
ATOM 1844 N N . PHE A 1 229 ? -23.984 1.439 8.509 1.00 90.75 229 PHE A N 1
ATOM 1845 C CA . PHE A 1 229 ? -24.531 1.737 7.189 1.00 90.75 229 PHE A CA 1
ATOM 1846 C C . PHE A 1 229 ? -26.035 1.483 7.210 1.00 90.75 229 PHE A C 1
ATOM 1848 O O . PHE A 1 229 ? -26.484 0.353 7.049 1.00 90.75 229 PHE A O 1
ATOM 1855 N N . ALA A 1 230 ? -26.809 2.539 7.453 1.00 91.56 230 ALA A N 1
ATOM 1856 C CA . ALA A 1 230 ? -28.261 2.498 7.316 1.00 91.56 230 ALA A CA 1
ATOM 1857 C C . ALA A 1 230 ? -28.683 2.593 5.839 1.00 91.56 230 ALA A C 1
ATOM 1859 O O . ALA A 1 230 ? -27.899 3.032 4.989 1.00 91.56 230 ALA A O 1
ATOM 1860 N N . ALA A 1 231 ? -29.932 2.222 5.545 1.00 93.50 231 ALA A N 1
ATOM 1861 C CA . ALA A 1 231 ? -30.531 2.440 4.232 1.00 93.50 231 ALA A CA 1
ATOM 1862 C C . ALA A 1 231 ? -30.489 3.934 3.861 1.00 93.50 231 ALA A C 1
ATOM 1864 O O . ALA A 1 231 ? -30.760 4.802 4.693 1.00 93.50 231 ALA A O 1
ATOM 1865 N N . LYS A 1 232 ? -30.132 4.237 2.608 1.00 93.00 232 LYS A N 1
ATOM 1866 C CA . LYS A 1 232 ? -30.018 5.607 2.092 1.00 93.00 232 LYS A CA 1
ATOM 1867 C C . LYS A 1 232 ? -30.899 5.779 0.863 1.00 93.00 232 LYS A C 1
ATOM 1869 O O . LYS A 1 232 ? -30.917 4.922 -0.014 1.00 93.00 232 LYS A O 1
ATOM 1874 N N . ILE A 1 233 ? -31.580 6.918 0.782 1.00 94.75 233 ILE A N 1
ATOM 1875 C CA . ILE A 1 233 ? -32.290 7.350 -0.426 1.00 94.75 233 ILE A CA 1
ATOM 1876 C C . ILE A 1 233 ? -31.255 7.826 -1.454 1.00 94.75 233 ILE A C 1
ATOM 1878 O O . ILE A 1 233 ? -30.277 8.484 -1.086 1.00 94.75 233 ILE A O 1
ATOM 1882 N N . HIS A 1 234 ? -31.470 7.514 -2.736 1.00 97.00 234 HIS A N 1
ATOM 1883 C CA . HIS A 1 234 ? -30.602 7.986 -3.815 1.00 97.00 234 HIS A CA 1
ATOM 1884 C C . HIS A 1 234 ? -30.501 9.528 -3.792 1.00 97.00 234 HIS A C 1
ATOM 1886 O O . HIS A 1 234 ? -31.538 10.192 -3.685 1.00 97.00 234 HIS A O 1
ATOM 1892 N N . PRO A 1 235 ? -29.302 10.133 -3.921 1.00 97.25 235 PRO A N 1
ATOM 1893 C CA . PRO A 1 235 ? -29.132 11.585 -3.805 1.00 97.25 235 PRO A CA 1
ATOM 1894 C C . PRO A 1 235 ? -30.046 12.398 -4.731 1.00 97.25 235 PRO A C 1
ATOM 1896 O O . PRO A 1 235 ? -30.614 13.400 -4.303 1.00 97.25 235 PRO A O 1
ATOM 1899 N N . TYR A 1 236 ? -30.253 11.926 -5.965 1.00 97.69 236 TYR A N 1
ATOM 1900 C CA . TYR A 1 236 ? -31.163 12.563 -6.922 1.00 97.69 236 TYR A CA 1
ATOM 1901 C C . TYR A 1 236 ? -32.622 12.535 -6.448 1.00 97.69 236 TYR A C 1
ATOM 1903 O O . TYR A 1 236 ? -33.305 13.550 -6.500 1.00 97.69 236 TYR A O 1
ATOM 1911 N N . GLN A 1 237 ? -33.081 11.413 -5.883 1.00 97.50 237 GLN A N 1
ATOM 1912 C CA . GLN A 1 237 ? -34.440 11.311 -5.350 1.00 97.50 237 GLN A CA 1
ATOM 1913 C C . GLN A 1 237 ? -34.641 12.236 -4.144 1.00 97.50 237 GLN A C 1
ATOM 1915 O O . GLN A 1 237 ? -35.713 12.815 -3.984 1.00 97.50 237 GLN A O 1
ATOM 1920 N N . ARG A 1 238 ? -33.607 12.417 -3.310 1.00 97.25 238 ARG A N 1
ATOM 1921 C CA . ARG A 1 238 ? -33.643 13.383 -2.203 1.00 97.25 238 ARG A CA 1
ATOM 1922 C C . ARG A 1 238 ? -33.851 14.807 -2.721 1.00 97.25 238 ARG A C 1
ATOM 1924 O O . ARG A 1 238 ? -34.679 15.521 -2.168 1.00 97.25 238 ARG A O 1
ATOM 1931 N N . LEU A 1 239 ? -33.143 15.188 -3.785 1.00 97.69 239 LEU A N 1
ATOM 1932 C CA . LEU A 1 239 ? -33.298 16.498 -4.418 1.00 97.69 239 LEU A CA 1
ATOM 1933 C C . LEU A 1 239 ? -34.683 16.662 -5.059 1.00 97.69 239 LEU A C 1
ATOM 1935 O O . LEU A 1 239 ? -35.335 17.677 -4.838 1.00 97.69 239 LEU A O 1
ATOM 1939 N N . LEU A 1 240 ? -35.165 15.653 -5.794 1.00 96.81 240 LEU A N 1
ATOM 1940 C CA . LEU A 1 240 ? -36.514 15.668 -6.369 1.00 96.81 240 LEU A CA 1
ATOM 1941 C C . LEU A 1 240 ? -37.580 15.854 -5.286 1.00 96.81 240 LEU A C 1
ATOM 1943 O O . LEU A 1 240 ? -38.479 16.669 -5.448 1.00 96.81 240 LEU A O 1
ATOM 1947 N N . ASN A 1 241 ? -37.464 15.147 -4.160 1.00 97.06 241 ASN A N 1
ATOM 1948 C CA . ASN A 1 241 ? -38.402 15.290 -3.047 1.00 97.06 241 ASN A CA 1
ATOM 1949 C C . ASN A 1 241 ? -38.350 16.692 -2.421 1.00 97.06 241 ASN A C 1
ATOM 1951 O O . ASN A 1 241 ? -39.397 17.228 -2.070 1.00 97.06 241 ASN A O 1
ATOM 1955 N N . GLN A 1 242 ? -37.163 17.299 -2.314 1.00 97.62 242 GLN A N 1
ATOM 1956 C CA . GLN A 1 242 ? -37.024 18.682 -1.845 1.00 97.62 242 GLN A CA 1
ATOM 1957 C C . GLN A 1 242 ? -37.710 19.669 -2.794 1.00 97.62 242 GLN A C 1
ATOM 1959 O O . GLN A 1 242 ? -38.509 20.482 -2.342 1.00 97.62 242 GLN A O 1
ATOM 1964 N N . MET A 1 243 ? -37.464 19.558 -4.103 1.00 97.25 243 MET A N 1
ATOM 1965 C CA . MET A 1 243 ? -38.118 20.406 -5.107 1.00 97.25 243 MET A CA 1
ATOM 1966 C C . MET A 1 243 ? -39.641 20.238 -5.079 1.00 97.25 243 MET A C 1
ATOM 1968 O O . MET A 1 243 ? -40.368 21.227 -5.078 1.00 97.25 243 MET A O 1
ATOM 1972 N N . ARG A 1 244 ? -40.128 18.993 -4.983 1.00 96.81 244 ARG A N 1
ATOM 1973 C CA . ARG A 1 244 ? -41.562 18.698 -4.838 1.00 96.81 244 ARG A CA 1
ATOM 1974 C C . ARG A 1 244 ? -42.152 19.386 -3.603 1.00 96.81 244 ARG A C 1
ATOM 1976 O O . ARG A 1 244 ? -43.194 20.014 -3.734 1.00 96.81 244 ARG A O 1
ATOM 1983 N N . SER A 1 245 ? -41.480 19.322 -2.447 1.00 97.69 245 SER A N 1
ATOM 1984 C CA . SER A 1 245 ? -41.930 20.002 -1.216 1.00 97.69 245 SER A CA 1
ATOM 1985 C C . SER A 1 245 ? -42.075 21.507 -1.425 1.00 97.69 245 SER A C 1
ATOM 1987 O O . SER A 1 245 ? -43.125 22.059 -1.124 1.00 97.69 245 SER A O 1
ATOM 1989 N N . ILE A 1 246 ? -41.067 22.149 -2.027 1.00 98.19 246 ILE A N 1
ATOM 1990 C CA . ILE A 1 246 ? -41.069 23.598 -2.274 1.00 98.19 246 ILE A CA 1
ATOM 1991 C C . ILE A 1 246 ? -42.278 24.012 -3.125 1.00 98.19 246 ILE A C 1
ATOM 1993 O O . ILE A 1 246 ? -43.006 24.928 -2.755 1.00 98.19 246 ILE A O 1
ATOM 1997 N N . PHE A 1 247 ? -42.535 23.326 -4.243 1.00 97.88 247 PHE A N 1
ATOM 1998 C CA . PHE A 1 247 ? -43.675 23.657 -5.106 1.00 97.88 247 PHE A CA 1
ATOM 1999 C C . PHE A 1 247 ? -45.025 23.425 -4.414 1.00 97.88 247 PHE A C 1
ATOM 2001 O O . PHE A 1 247 ? -45.926 24.255 -4.547 1.00 97.88 247 PHE A O 1
ATOM 2008 N N . LEU A 1 248 ? -45.160 22.338 -3.648 1.00 97.38 248 LEU A N 1
ATOM 2009 C CA . LEU A 1 248 ? -46.377 22.058 -2.881 1.00 97.38 248 LEU A CA 1
ATOM 2010 C C . LEU A 1 248 ? -46.621 23.122 -1.797 1.00 97.38 248 LEU A C 1
ATOM 2012 O O . LEU A 1 248 ? -47.750 23.576 -1.633 1.00 97.38 248 LEU A O 1
ATOM 2016 N N . GLU A 1 249 ? -45.573 23.568 -1.100 1.00 98.06 249 GLU A N 1
ATOM 2017 C CA . GLU A 1 249 ? -45.642 24.640 -0.093 1.00 98.06 249 GLU A CA 1
ATOM 2018 C C . GLU A 1 249 ? -46.032 25.996 -0.700 1.00 98.06 249 GLU A C 1
ATOM 2020 O O . GLU A 1 249 ? -46.724 26.786 -0.063 1.00 98.06 249 GLU A O 1
ATOM 2025 N N . MET A 1 250 ? -45.654 26.250 -1.956 1.00 97.94 250 MET A N 1
ATOM 2026 C CA . MET A 1 250 ? -46.081 27.432 -2.715 1.00 97.94 250 MET A CA 1
ATOM 2027 C C . MET A 1 250 ? -47.532 27.345 -3.227 1.00 97.94 250 MET A C 1
ATOM 2029 O O . MET A 1 250 ? -48.019 28.295 -3.838 1.00 97.94 250 MET A O 1
ATOM 2033 N N . GLY A 1 251 ? -48.226 26.224 -3.003 1.00 97.81 251 GLY A N 1
ATOM 2034 C CA . GLY A 1 251 ? -49.608 26.005 -3.438 1.00 97.81 251 GLY A CA 1
ATOM 2035 C C . GLY A 1 251 ? -49.756 25.460 -4.862 1.00 97.81 251 GLY A C 1
ATOM 2036 O O . GLY A 1 251 ? -50.868 25.430 -5.389 1.00 97.81 251 GLY A O 1
ATOM 2037 N N . PHE A 1 252 ? -48.669 25.015 -5.502 1.00 97.75 252 PHE A N 1
ATOM 2038 C CA . PHE A 1 252 ? -48.754 24.327 -6.792 1.00 97.75 252 PHE A CA 1
ATOM 2039 C C . PHE A 1 252 ? -49.270 22.897 -6.601 1.00 97.75 252 PHE A C 1
ATOM 2041 O O . PHE A 1 252 ? -49.049 22.263 -5.572 1.00 97.75 252 PHE A O 1
ATOM 2048 N N . THR A 1 253 ? -49.941 22.363 -7.622 1.00 96.44 253 THR A N 1
ATOM 2049 C CA . THR A 1 253 ? -50.406 20.968 -7.647 1.00 96.44 253 THR A CA 1
ATOM 2050 C C . THR A 1 253 ? -49.508 20.137 -8.558 1.00 96.44 253 THR A C 1
ATOM 2052 O O . THR A 1 253 ? -49.178 20.562 -9.664 1.00 96.44 253 THR A O 1
ATOM 2055 N N . GLU A 1 254 ? -49.109 18.949 -8.103 1.00 95.62 254 GLU A N 1
ATOM 2056 C CA . GLU A 1 254 ? -48.277 18.037 -8.891 1.00 95.62 254 GLU A CA 1
ATOM 2057 C C . GLU A 1 254 ? -49.085 17.391 -10.026 1.00 95.62 254 GLU A C 1
ATOM 2059 O O . GLU A 1 254 ? -50.124 16.771 -9.793 1.00 95.62 254 GLU A O 1
ATOM 2064 N N . ILE A 1 255 ? -48.571 17.498 -11.252 1.00 93.75 255 ILE A N 1
ATOM 2065 C CA . ILE A 1 255 ? -49.124 16.845 -12.443 1.00 93.75 255 ILE A CA 1
ATOM 2066 C C . ILE A 1 255 ? -48.230 15.651 -12.787 1.00 93.75 255 ILE A C 1
ATOM 2068 O O . ILE A 1 255 ? -47.005 15.743 -12.720 1.00 93.75 255 ILE A O 1
ATOM 2072 N N . LYS A 1 256 ? -48.838 14.522 -13.155 1.00 91.56 256 LYS A N 1
ATOM 2073 C CA . LYS A 1 256 ? -48.131 13.321 -13.621 1.00 91.56 256 LYS A CA 1
ATOM 2074 C C . LYS A 1 256 ? -48.425 13.096 -15.098 1.00 91.56 256 LYS A C 1
ATOM 2076 O O . LYS A 1 256 ? -49.545 13.339 -15.537 1.00 91.56 256 LYS A O 1
ATOM 2081 N N . GLY A 1 257 ? -47.432 12.610 -15.833 1.00 89.12 257 GLY A N 1
ATOM 2082 C CA . GLY A 1 257 ? -47.557 12.258 -17.243 1.00 89.12 257 GLY A CA 1
ATOM 2083 C C . GLY A 1 257 ? -46.747 11.013 -17.576 1.00 89.12 257 GLY A C 1
ATOM 2084 O O . GLY A 1 257 ? -45.862 10.612 -16.816 1.00 89.12 257 GLY A O 1
ATOM 2085 N N . ASP A 1 258 ? -47.071 10.407 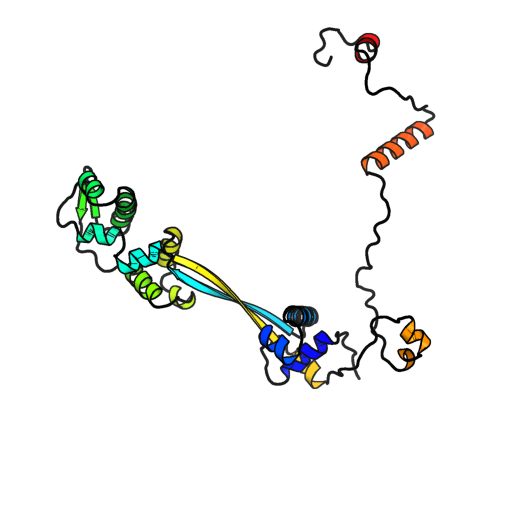-18.711 1.00 91.44 258 ASP A N 1
ATOM 2086 C CA . ASP A 1 258 ? -46.368 9.236 -19.224 1.00 91.44 258 ASP A CA 1
ATOM 2087 C C . ASP A 1 258 ? -45.031 9.621 -19.863 1.00 91.44 258 ASP A C 1
ATOM 2089 O O . ASP A 1 258 ? -44.871 10.721 -20.394 1.00 91.44 258 ASP A O 1
ATOM 2093 N N . VAL A 1 259 ? -44.079 8.684 -19.857 1.00 93.81 259 VAL A N 1
ATOM 2094 C CA . VAL A 1 259 ? -42.761 8.866 -20.493 1.00 93.81 259 VAL A CA 1
ATOM 2095 C C . VAL A 1 259 ? -42.880 8.936 -22.021 1.00 93.81 259 VAL A C 1
ATOM 2097 O O . VAL A 1 259 ? -42.088 9.612 -22.671 1.00 93.81 259 VAL A O 1
ATOM 2100 N N . ILE A 1 260 ? -43.873 8.252 -22.599 1.00 94.88 260 ILE A N 1
ATOM 2101 C CA . ILE A 1 260 ? -44.160 8.283 -24.036 1.00 94.88 260 ILE A CA 1
ATOM 2102 C C . ILE A 1 260 ? -45.244 9.326 -24.278 1.00 94.88 260 ILE A C 1
ATOM 2104 O O . ILE A 1 260 ? -46.355 9.198 -23.770 1.00 94.88 260 ILE A O 1
ATOM 2108 N N . GLN A 1 261 ? -44.926 10.334 -25.084 1.00 93.62 261 GLN A N 1
ATOM 2109 C CA . GLN A 1 261 ? -45.862 11.377 -25.487 1.00 93.62 261 GLN A CA 1
ATOM 2110 C C . GLN A 1 261 ? -45.964 11.426 -27.007 1.00 93.62 261 GLN A C 1
ATOM 2112 O O . GLN A 1 261 ? -44.971 11.271 -27.717 1.00 93.62 261 GLN A O 1
ATOM 2117 N N . SER A 1 262 ? -47.177 11.639 -27.521 1.00 94.69 262 SER A N 1
ATOM 2118 C CA . SER A 1 262 ? -47.371 11.861 -28.957 1.00 94.69 262 SER A CA 1
ATOM 2119 C C . SER A 1 262 ? -46.688 13.162 -29.384 1.00 94.69 262 SER A C 1
ATOM 2121 O O . SER A 1 262 ? -46.741 14.144 -28.638 1.00 94.69 262 SER A O 1
ATOM 2123 N N . SER A 1 263 ? -46.147 13.217 -30.604 1.00 93.94 263 SER A N 1
ATOM 2124 C CA . SER A 1 263 ? -45.535 14.439 -31.150 1.00 93.94 263 SER A CA 1
ATOM 2125 C C . SER A 1 263 ? -46.486 15.641 -31.134 1.00 93.94 263 SER A C 1
ATOM 2127 O O . SER A 1 263 ? -46.033 16.767 -30.958 1.00 93.94 263 SER A O 1
ATOM 2129 N N . PHE A 1 264 ? -47.796 15.394 -31.240 1.00 94.62 264 PHE A N 1
ATOM 2130 C CA . PHE A 1 264 ? -48.817 16.430 -31.118 1.00 94.62 264 PHE A CA 1
ATOM 2131 C C . PHE A 1 264 ? -48.759 17.145 -29.757 1.00 94.62 264 PHE A C 1
ATOM 2133 O O . PHE A 1 264 ? -48.550 18.353 -29.710 1.00 94.62 264 PHE A O 1
ATOM 2140 N N . TRP A 1 265 ? -48.864 16.400 -28.650 1.00 93.56 265 TRP A N 1
ATOM 2141 C CA . TRP A 1 265 ? -48.808 16.956 -27.288 1.00 93.56 265 TRP A CA 1
ATOM 2142 C C . TRP A 1 265 ? -47.421 17.472 -26.881 1.00 93.56 265 TRP A C 1
ATOM 2144 O O . TRP A 1 265 ? -47.321 18.409 -26.094 1.00 93.56 265 TRP A O 1
ATOM 2154 N N . ASN A 1 266 ? -46.346 16.869 -27.400 1.00 94.00 266 ASN A N 1
ATOM 2155 C CA . ASN A 1 266 ? -44.985 17.274 -27.045 1.00 94.00 266 ASN A CA 1
ATOM 2156 C C . ASN A 1 266 ? -44.504 18.522 -27.811 1.00 94.00 266 ASN A C 1
ATOM 2158 O O . ASN A 1 266 ? -43.630 19.226 -27.315 1.00 94.00 266 ASN A O 1
ATOM 2162 N N . PHE A 1 267 ? -45.056 18.803 -29.002 1.00 94.94 267 PHE A N 1
ATOM 2163 C CA . PHE A 1 267 ? -44.572 19.877 -29.882 1.00 94.94 267 PHE A CA 1
ATOM 2164 C C . PHE A 1 267 ? -45.682 20.777 -30.434 1.00 94.94 267 PHE A C 1
ATOM 2166 O O . PHE A 1 267 ? -45.636 21.992 -30.236 1.00 94.94 267 PHE A O 1
ATOM 2173 N N . ASP A 1 268 ? -46.684 20.210 -31.115 1.00 94.94 268 ASP A N 1
ATOM 2174 C CA . ASP A 1 268 ? -47.693 21.000 -31.838 1.00 94.94 268 ASP A CA 1
ATOM 2175 C C . ASP A 1 268 ? -48.544 21.859 -30.883 1.00 94.94 268 ASP A C 1
ATOM 2177 O O . ASP A 1 268 ? -48.781 23.037 -31.150 1.00 94.94 268 ASP A O 1
ATOM 2181 N N . THR A 1 269 ? -48.936 21.326 -29.720 1.00 95.56 269 THR A N 1
ATOM 2182 C CA 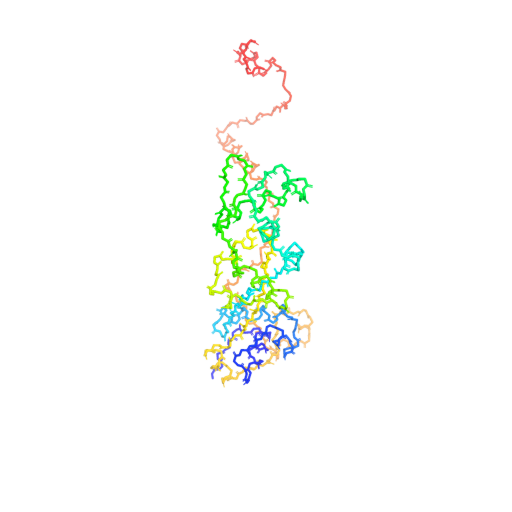. THR A 1 269 ? -49.725 22.078 -28.723 1.00 95.56 269 THR A CA 1
ATOM 2183 C C . THR A 1 269 ? -48.938 23.167 -28.000 1.00 95.56 269 THR A C 1
ATOM 2185 O O . THR A 1 269 ? -49.535 24.080 -27.433 1.00 95.56 269 THR A O 1
ATOM 2188 N N . LEU A 1 270 ? -47.606 23.089 -28.025 1.00 95.12 270 LEU A N 1
ATOM 2189 C CA . LEU A 1 270 ? -46.709 24.124 -27.505 1.00 95.12 270 LEU A CA 1
ATOM 2190 C C . LEU A 1 270 ? -46.338 25.158 -28.582 1.00 95.12 270 LEU A C 1
ATOM 2192 O O . LEU A 1 270 ? -45.461 25.988 -28.353 1.00 95.12 270 LEU A O 1
ATOM 2196 N N . PHE A 1 271 ? -47.005 25.117 -29.745 1.00 94.06 271 PHE A N 1
ATOM 2197 C CA . PHE A 1 271 ? -46.764 25.985 -30.902 1.00 94.06 271 PHE A CA 1
ATOM 2198 C C . PHE A 1 271 ? -45.337 25.885 -31.475 1.00 94.06 271 PHE A C 1
ATOM 2200 O O . PHE A 1 271 ? -44.834 26.834 -32.080 1.00 94.06 271 PHE A O 1
ATOM 2207 N N . GLN A 1 272 ? -44.677 24.729 -31.330 1.00 95.44 272 GLN A N 1
ATOM 2208 C CA . GLN A 1 272 ? -43.375 24.486 -31.951 1.00 95.44 272 GLN A CA 1
ATOM 2209 C C . GLN A 1 272 ? -43.542 24.099 -33.439 1.00 95.44 272 GLN A C 1
ATOM 2211 O O . GLN A 1 272 ? -44.290 23.162 -33.735 1.00 95.44 272 GLN A O 1
ATOM 2216 N N . PRO A 1 273 ? -42.836 24.755 -34.389 1.00 94.25 273 PRO A N 1
ATOM 2217 C CA . PRO A 1 273 ? -42.957 24.459 -35.820 1.00 94.25 273 PRO A CA 1
ATOM 2218 C C . PRO A 1 273 ? -42.664 22.994 -36.166 1.00 94.25 273 PRO A C 1
ATOM 2220 O O . PRO A 1 273 ? -41.807 22.365 -35.545 1.00 94.25 273 PRO A O 1
ATOM 2223 N N . GLN A 1 274 ? -43.338 22.459 -37.190 1.00 92.44 274 GLN A N 1
ATOM 2224 C CA . GLN A 1 274 ? -43.178 21.057 -37.610 1.00 92.44 274 GLN A CA 1
ATOM 2225 C C . GLN A 1 274 ? -41.800 20.743 -38.193 1.00 92.44 274 GLN A C 1
ATOM 2227 O O . GLN A 1 274 ? -41.318 19.628 -38.030 1.00 92.44 274 GLN A O 1
ATOM 2232 N N . ASP A 1 275 ? -41.133 21.749 -38.751 1.00 93.38 275 ASP A N 1
ATOM 2233 C CA . ASP A 1 275 ? -39.776 21.624 -39.289 1.00 93.38 275 ASP A CA 1
ATOM 2234 C C . ASP A 1 275 ? -38.692 21.982 -38.253 1.00 93.38 275 ASP A C 1
ATOM 2236 O O . ASP A 1 275 ? -37.522 22.155 -38.598 1.00 93.38 275 ASP A O 1
ATOM 2240 N N . HIS A 1 276 ? -39.056 22.150 -36.973 1.00 93.69 276 HIS A N 1
ATOM 2241 C CA . HIS A 1 276 ? -38.093 22.524 -35.939 1.00 93.69 276 HIS A CA 1
ATOM 2242 C C . HIS A 1 276 ? -37.151 21.347 -35.611 1.00 93.69 276 HIS A C 1
ATOM 2244 O O . HIS A 1 276 ? -37.638 20.272 -35.264 1.00 93.69 276 HIS A O 1
ATOM 2250 N N . PRO A 1 277 ? -35.818 21.544 -35.593 1.00 93.12 277 PRO A N 1
ATOM 2251 C CA . PRO A 1 277 ? -34.831 20.463 -35.446 1.00 93.12 277 PRO A CA 1
ATOM 2252 C C . PRO A 1 277 ? -34.838 19.743 -34.087 1.00 93.12 277 PRO A C 1
ATOM 2254 O O . PRO A 1 277 ? -34.137 18.753 -33.921 1.00 93.12 277 PRO A O 1
ATOM 2257 N N . ALA A 1 278 ? -35.582 20.253 -33.102 1.00 89.38 278 ALA A N 1
ATOM 2258 C CA . ALA A 1 278 ? -35.749 19.617 -31.791 1.00 89.38 278 ALA A CA 1
ATOM 2259 C C . ALA A 1 278 ? -36.963 18.665 -31.704 1.00 89.38 278 ALA A C 1
ATOM 2261 O O . ALA A 1 278 ? -37.241 18.173 -30.610 1.00 89.38 278 ALA A O 1
ATOM 2262 N N . ARG A 1 279 ? -37.711 18.474 -32.804 1.00 87.62 279 ARG A N 1
ATOM 2263 C CA . ARG A 1 279 ? -38.735 17.422 -32.932 1.00 87.62 279 ARG A CA 1
ATOM 2264 C C . ARG A 1 279 ? -38.092 16.070 -33.199 1.00 87.62 279 ARG A C 1
ATOM 2266 O O . ARG A 1 279 ? -38.630 15.079 -32.659 1.00 87.62 279 ARG A O 1
#

InterPro domains:
  IPR002319 Phenylalanyl-tRNA synthetase [PF01409] (219-279)
  IPR036390 Winged helix DNA-binding domain superfamily [SSF46785] (4-79)
  IPR045864 Class II Aminoacyl-tRNA synthetase/Biotinyl protein ligase (BPL) and lipoyl protein ligase (LPL) [G3DSA:3.30.930.10] (213-279)
  IPR045864 Class II Aminoacyl-tRNA synthetase/Biotinyl protein ligase (BPL) and lipoyl protein ligase (LPL) [SSF55681] (219-279)

Secondary structure (DSSP, 8-state):
--------HHHHHHHHTTSS-SEE-HHHHHHHHT--HHHHHHHHHHHHHTTSEEEEEEEEEEEEE-HHHHHHHHH--HHHHHHTT-SS-EEHHHHHHHS-HHHHHHHHHHHHHTTSEEEETTEEEE-S-----HHHHHHHHHHHS-EEHHHHGGGHHHHHHHHHTTSEEEEEEEEEEEEE-HHHHHHHHH----PPEESS--HHHHHH-GGGTSEEPPP-TTSPPPPP------HHHHHHHHHHHHHHHTT-------S---HHHHTGGGT--TT-TT-

Radius of gyration: 37.74 Å; chains: 1; bounding box: 92×44×88 Å

Sequence (279 aa):
MNLNYNLTTHEKKVLLSFNDNHKLTPTELAEKTNLKVEAAIHASFLLEEKGYLSVVDNITKQYYLTKEGENYAENGLPERRIIDSIDEPVSMEELKNKYSPQLVGIATGWLLKKGWAKINDGKVIPQSKAEKGYDEFLLEKLKSQSIDYKEAESNKEILKDLIKRKLVYEEEDKSRIVQVTDSGLALLEEGIDLEEEITQITADLLKSGEWKNKKIRPYDIKKPAKKTFAAKIHPYQRLLNQMRSIFLEMGFTEIKGDVIQSSFWNFDTLFQPQDHPAR

Organism: NCBI:txid768733

pLDDT: mean 85.67, std 9.19, range [32.34, 98.19]

Foldseek 3Di:
DDPPPLADLLLLLLLLLCVPPQKDFLVSSCVSSVHDSVSSVVSLVVCVVVVFKDKDKDKWKWKAFDPVLLVCLVVNQLLVVVLVVDPAWDALVVVCVVDPNVSSVVNVVVCVVVVQWDDDPRTTGGDDDDDDDVLSVVSNVNNVHIDIVVRCVVPVPSVVVCVVVVRMDMDIDITMMMGGDPVSVVVVVVPDDSFDEAADDDPVCVVVVCNVVHHHRDDDPPDDDDDDDDDDDDPVVVVVVVVVVVCVVVVHDDDDDDPDDDCCVVAVVVVHDPPDPVD